Protein AF-A0A9P6AS50-F1 (afdb_monomer)

Organism: NCBI:txid1448309

Secondary structure (DSSP, 8-state):
---HHHHHHHHHHHHHTSS-SEEEEEETT--EEEEEESSTT-HHHHHHHHHHHHHHHHHHHHHTTS----TTSTT-EEEEETTEEEEEEEEPPPPTTS------------PPP-PPPP--PPP-----------------------PPPPPP--EEEEEEE-TTS-HHHHHHHHHHHHHHHHHHHHHHHHHHHHHHTT-----

Nearest PDB structures (foldseek):
  8j07-assembly1_q5  TM=5.466E-01  e=7.797E-02  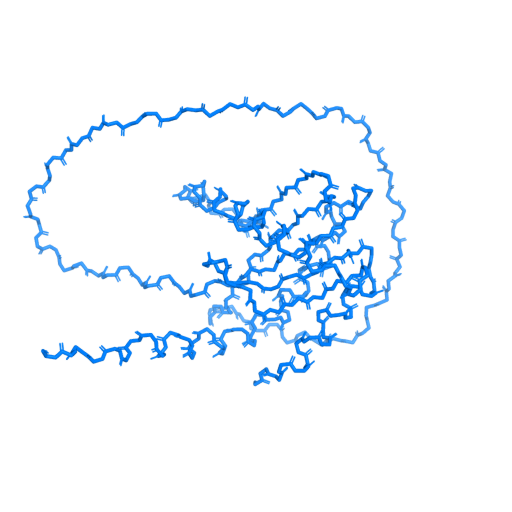Homo sapiens
  8bwy-assembly1_F  TM=6.044E-01  e=1.364E-01  Chlamydomonas reinhardtii
  7kek-assembly1_F  TM=6.079E-01  e=1.981E-01  Tetrahymena thermophila
  1y4o-assembly1_B  TM=4.748E-01  e=9.396E-02  Mus musculus

Mean predicted aligned error: 11.65 Å

Foldseek 3Di:
DDDVVVVQVVQQCLQVVDLWQKKWKAWLVLHTDDMQGVVRPVPVLVVVLSVVLNVQQVVLVVVCPDDDPPPDPHRKGWDADPQAIKIKDKQAADDPPDPDPPDDPPDDDDDDDDDDDDDDDDDDDDDDDDDDDDDDDDDDDPDPPPPPPDPQTIMMMMITHHNVDDPVNVCVSVVVVSVVCNNVVSVVSVVVVVVVVPPDPDD

Structure (mmCIF, N/CA/C/O backbone):
data_AF-A0A9P6AS50-F1
#
_entry.id   AF-A0A9P6AS50-F1
#
loop_
_atom_site.group_PDB
_atom_site.id
_atom_site.type_symbol
_atom_site.label_atom_id
_atom_site.label_alt_id
_atom_site.label_comp_id
_atom_site.label_asym_id
_atom_site.label_entity_id
_atom_site.label_seq_id
_atom_site.pdbx_PDB_ins_code
_atom_site.Cartn_x
_atom_site.Cartn_y
_atom_site.Cartn_z
_atom_site.occupancy
_atom_site.B_iso_or_equiv
_atom_site.auth_seq_id
_atom_site.auth_comp_id
_atom_site.auth_asym_id
_atom_site.auth_atom_id
_atom_site.pdbx_PDB_model_num
ATOM 1 N N . MET A 1 1 ? -18.965 -5.329 5.484 1.00 56.88 1 MET A N 1
ATOM 2 C CA . MET A 1 1 ? -18.193 -6.091 6.499 1.00 56.88 1 MET A CA 1
ATOM 3 C C . MET A 1 1 ? -16.921 -6.683 5.896 1.00 56.88 1 MET A C 1
ATOM 5 O O . MET A 1 1 ? -16.970 -7.685 5.188 1.00 56.88 1 MET A O 1
ATOM 9 N N . LEU A 1 2 ? -15.775 -6.055 6.160 1.00 66.50 2 LEU A N 1
ATOM 10 C CA . LEU A 1 2 ? -14.476 -6.545 5.702 1.00 66.50 2 LEU A CA 1
ATOM 11 C C . LEU A 1 2 ? -14.029 -7.756 6.538 1.00 66.50 2 LEU A C 1
ATOM 13 O O . LEU A 1 2 ? -13.810 -7.637 7.744 1.00 66.50 2 LEU A O 1
ATOM 17 N N . VAL A 1 3 ? -13.864 -8.917 5.906 1.00 79.38 3 VAL A N 1
ATOM 18 C CA . VAL A 1 3 ? -13.243 -10.084 6.547 1.00 79.38 3 VAL A CA 1
ATOM 19 C C . VAL A 1 3 ? -11.721 -9.960 6.380 1.00 79.38 3 VAL A C 1
ATOM 21 O O . VAL A 1 3 ? -11.259 -9.850 5.242 1.00 79.38 3 VAL A O 1
ATOM 24 N N . PRO A 1 4 ? -10.909 -9.995 7.457 1.00 77.56 4 PRO A N 1
ATOM 25 C CA . PRO A 1 4 ? -9.451 -9.842 7.361 1.00 77.56 4 PRO A CA 1
ATOM 26 C C . PRO A 1 4 ? -8.781 -10.813 6.378 1.00 77.56 4 PRO A C 1
ATOM 28 O O . PRO A 1 4 ? -7.836 -10.445 5.681 1.00 77.56 4 PRO A O 1
ATOM 31 N N . ALA A 1 5 ? -9.304 -12.040 6.276 1.00 79.62 5 ALA A N 1
ATOM 32 C CA . ALA A 1 5 ? -8.840 -13.033 5.310 1.00 79.62 5 ALA A CA 1
ATOM 33 C C . ALA A 1 5 ? -9.040 -12.568 3.855 1.00 79.62 5 ALA A C 1
ATOM 35 O O . ALA A 1 5 ? -8.135 -12.709 3.035 1.00 79.62 5 ALA A O 1
ATOM 36 N N . SER A 1 6 ? -10.186 -11.952 3.552 1.00 86.56 6 SER A N 1
ATOM 37 C CA . SER A 1 6 ? -10.479 -11.393 2.230 1.00 86.56 6 SER A CA 1
ATOM 38 C C . SER A 1 6 ? -9.570 -10.211 1.908 1.00 86.56 6 SER A C 1
ATOM 40 O O . SER A 1 6 ? -9.049 -10.152 0.802 1.00 86.56 6 SER A O 1
ATOM 42 N N . LEU A 1 7 ? -9.296 -9.327 2.878 1.00 89.19 7 LEU A N 1
ATOM 43 C CA . LEU A 1 7 ? -8.378 -8.199 2.681 1.00 89.19 7 LEU A CA 1
ATOM 44 C C . LEU A 1 7 ? -6.977 -8.677 2.289 1.00 89.19 7 LEU A C 1
ATOM 46 O O . LEU A 1 7 ? -6.414 -8.205 1.303 1.00 89.19 7 LEU A O 1
ATOM 50 N N . LYS A 1 8 ? -6.425 -9.635 3.044 1.00 88.75 8 LYS A N 1
ATOM 51 C CA . LYS A 1 8 ? -5.110 -10.206 2.739 1.00 88.75 8 LYS A CA 1
ATOM 52 C C . LYS A 1 8 ? -5.111 -10.874 1.365 1.00 88.75 8 LYS A C 1
ATOM 54 O O . LYS A 1 8 ? -4.196 -10.632 0.593 1.00 88.75 8 LYS A O 1
ATOM 59 N N . SER A 1 9 ? -6.157 -11.637 1.039 1.00 91.00 9 SER A N 1
ATOM 60 C CA . SER A 1 9 ? -6.304 -12.279 -0.273 1.00 91.00 9 SER A CA 1
ATOM 61 C C . SER A 1 9 ? -6.311 -11.263 -1.418 1.00 91.00 9 SER A C 1
ATOM 63 O O . SER A 1 9 ? -5.619 -11.465 -2.410 1.00 91.00 9 SER A O 1
ATOM 65 N N . THR A 1 10 ? -7.055 -10.161 -1.285 1.00 89.69 10 THR A N 1
ATOM 66 C CA . THR A 1 10 ? -7.112 -9.103 -2.304 1.00 89.69 10 THR A CA 1
ATOM 67 C C . THR A 1 10 ? -5.758 -8.418 -2.476 1.00 89.69 10 THR A C 1
ATOM 69 O O . THR A 1 10 ? -5.304 -8.235 -3.603 1.00 89.69 10 THR A O 1
ATOM 72 N N . ILE A 1 11 ? -5.089 -8.059 -1.376 1.00 91.38 11 ILE A N 1
ATOM 73 C CA . ILE A 1 11 ? -3.770 -7.413 -1.425 1.00 91.38 11 ILE A CA 1
ATOM 74 C C . ILE A 1 11 ? -2.724 -8.370 -2.023 1.00 91.38 11 ILE A C 1
ATOM 76 O O . ILE A 1 11 ? -1.940 -7.952 -2.873 1.00 91.38 11 ILE A O 1
ATOM 80 N N . SER A 1 12 ? -2.742 -9.652 -1.644 1.00 92.56 12 SER A N 1
ATOM 81 C CA . SER A 1 12 ? -1.870 -10.685 -2.220 1.00 92.56 12 SER A CA 1
ATOM 82 C C . SER A 1 12 ? -2.094 -10.862 -3.719 1.00 92.56 12 SER A C 1
ATOM 84 O O . SER A 1 12 ? -1.126 -10.875 -4.467 1.00 92.56 12 SER A O 1
ATOM 86 N N . GLN A 1 13 ? -3.346 -10.888 -4.182 1.00 89.62 13 GLN A N 1
ATOM 87 C CA . GLN A 1 13 ? -3.653 -11.016 -5.609 1.00 89.62 13 GLN A CA 1
ATOM 88 C C . GLN A 1 13 ? -3.051 -9.875 -6.445 1.00 89.62 13 GLN A C 1
ATOM 90 O O . GLN A 1 13 ? -2.646 -10.089 -7.584 1.00 89.62 13 GLN A O 1
ATOM 95 N N . VAL A 1 14 ? -2.966 -8.663 -5.889 1.00 87.06 14 VAL A N 1
ATOM 96 C CA . VAL A 1 14 ? -2.340 -7.516 -6.567 1.00 87.06 14 VAL A CA 1
ATOM 97 C C . VAL A 1 14 ? -0.822 -7.659 -6.648 1.00 87.06 14 VAL A C 1
ATOM 99 O O . VAL A 1 14 ? -0.240 -7.243 -7.647 1.00 87.06 14 VAL A O 1
ATOM 102 N N . VAL A 1 15 ? -0.198 -8.248 -5.628 1.00 91.56 15 VAL A N 1
ATOM 103 C CA . VAL A 1 15 ? 1.243 -8.540 -5.614 1.00 91.56 15 VAL A CA 1
ATOM 104 C C . VAL A 1 15 ? 1.580 -9.680 -6.580 1.00 91.56 15 VAL A C 1
ATOM 106 O O . VAL A 1 15 ? 2.551 -9.574 -7.314 1.00 91.56 15 VAL A O 1
ATOM 109 N N . ASP A 1 16 ? 0.751 -10.724 -6.658 1.00 86.56 16 ASP A N 1
ATOM 110 C CA . ASP A 1 16 ? 0.999 -11.876 -7.538 1.00 86.56 16 ASP A CA 1
ATOM 111 C C . ASP A 1 16 ? 0.743 -11.566 -9.025 1.00 86.56 16 ASP A C 1
ATOM 113 O O . ASP A 1 16 ? 1.390 -12.126 -9.908 1.00 86.56 16 ASP A O 1
ATOM 117 N N . ALA A 1 17 ? -0.215 -10.682 -9.324 1.00 75.81 17 ALA A N 1
ATOM 118 C CA . ALA A 1 17 ? -0.645 -10.380 -10.693 1.00 75.81 17 ALA A CA 1
ATOM 119 C C . ALA A 1 17 ? 0.097 -9.199 -11.345 1.00 75.81 17 ALA A C 1
ATOM 121 O O . ALA A 1 17 ? -0.292 -8.743 -12.429 1.00 75.81 17 ALA A O 1
ATOM 122 N N . ALA A 1 18 ? 1.104 -8.635 -10.683 1.00 69.62 18 ALA A N 1
ATOM 123 C CA . ALA A 1 18 ? 1.799 -7.455 -11.165 1.00 69.62 18 ALA A CA 1
ATOM 124 C C . ALA A 1 18 ? 3.282 -7.512 -10.811 1.00 69.62 18 ALA A C 1
ATOM 126 O O . ALA A 1 18 ? 3.673 -8.136 -9.834 1.00 69.62 18 ALA A O 1
ATOM 127 N N . ASP A 1 19 ? 4.102 -6.759 -11.539 1.00 90.00 19 ASP A N 1
ATOM 128 C CA . ASP A 1 19 ? 5.498 -6.489 -11.175 1.00 90.00 19 ASP A CA 1
ATOM 129 C C . ASP A 1 19 ? 5.612 -5.600 -9.909 1.00 90.00 19 ASP A C 1
ATOM 131 O O . ASP A 1 19 ? 6.498 -4.759 -9.783 1.00 90.00 19 ASP A O 1
ATOM 135 N N . ILE A 1 20 ? 4.670 -5.729 -8.972 1.00 94.94 20 ILE A N 1
ATOM 136 C CA . ILE A 1 20 ? 4.625 -5.057 -7.679 1.00 94.94 20 ILE A CA 1
ATOM 137 C C . ILE A 1 20 ? 5.251 -6.011 -6.664 1.00 94.94 20 ILE A C 1
ATOM 139 O O . ILE A 1 20 ? 4.749 -7.100 -6.420 1.00 94.94 20 ILE A O 1
ATOM 143 N N . ARG A 1 21 ? 6.351 -5.592 -6.039 1.00 95.19 21 ARG A N 1
ATOM 144 C CA . ARG A 1 21 ? 7.077 -6.385 -5.036 1.00 95.19 21 ARG A CA 1
ATOM 145 C C . ARG A 1 21 ? 6.370 -6.412 -3.692 1.00 95.19 21 ARG A C 1
ATOM 147 O O . ARG A 1 21 ? 6.443 -7.407 -2.979 1.00 95.19 21 ARG A O 1
ATOM 154 N N . ALA A 1 22 ? 5.731 -5.311 -3.312 1.00 96.81 22 ALA A N 1
ATOM 155 C CA . ALA A 1 22 ? 5.011 -5.229 -2.053 1.00 96.81 22 ALA A CA 1
ATOM 156 C C . ALA A 1 22 ? 3.838 -4.257 -2.140 1.00 96.81 22 ALA A C 1
ATOM 158 O O . ALA A 1 22 ? 3.881 -3.256 -2.856 1.00 96.81 22 ALA A O 1
ATOM 159 N N . CYS A 1 23 ? 2.803 -4.555 -1.369 1.00 96.81 23 CYS A N 1
ATOM 160 C CA . CYS A 1 23 ? 1.627 -3.724 -1.192 1.00 96.81 23 CYS A CA 1
ATOM 161 C C . CYS A 1 23 ? 1.340 -3.620 0.307 1.00 96.81 23 CYS A C 1
ATOM 163 O O . CYS A 1 23 ? 1.233 -4.638 0.994 1.00 96.81 23 CYS A O 1
ATOM 165 N N . ILE A 1 24 ? 1.265 -2.395 0.822 1.00 97.06 24 ILE A N 1
ATOM 166 C CA . ILE A 1 24 ? 1.137 -2.097 2.248 1.00 97.06 24 ILE A CA 1
ATOM 167 C C . ILE A 1 24 ? -0.076 -1.200 2.449 1.00 97.06 24 ILE A C 1
ATOM 169 O O . ILE A 1 24 ? -0.212 -0.162 1.808 1.00 97.06 24 ILE A O 1
ATOM 173 N N . LEU A 1 25 ? -0.939 -1.588 3.377 1.00 96.69 25 LEU A N 1
ATOM 174 C CA . LEU A 1 25 ? -2.045 -0.781 3.859 1.00 96.69 25 LEU A CA 1
ATOM 175 C C . LEU A 1 25 ? -1.700 -0.262 5.256 1.00 96.69 25 LEU A C 1
ATOM 177 O O . LEU A 1 25 ? -1.466 -1.052 6.175 1.00 96.69 25 LEU A O 1
ATOM 181 N N . LEU A 1 26 ? -1.685 1.058 5.419 1.00 96.19 26 LEU A N 1
ATOM 182 C CA . LEU A 1 26 ? -1.374 1.727 6.681 1.00 96.19 26 LEU A CA 1
ATOM 183 C C . LEU A 1 26 ? -2.351 2.878 6.970 1.00 96.19 26 LEU A C 1
ATOM 185 O O . LEU A 1 26 ? -3.116 3.305 6.109 1.00 96.19 26 LEU A O 1
ATOM 189 N N . THR A 1 27 ? -2.346 3.376 8.201 1.00 94.44 27 THR A N 1
ATOM 190 C CA . THR A 1 27 ? -3.049 4.611 8.584 1.00 94.44 27 THR A CA 1
ATOM 191 C C . THR A 1 27 ? -2.206 5.848 8.262 1.00 94.44 27 THR A C 1
ATOM 193 O O . THR A 1 27 ? -0.986 5.756 8.143 1.00 94.44 27 THR A O 1
ATOM 196 N N . SER A 1 28 ? -2.819 7.035 8.238 1.00 91.69 28 SER A N 1
ATOM 197 C CA . SER A 1 28 ? -2.093 8.320 8.199 1.00 91.69 28 SER A CA 1
ATOM 198 C C . SER A 1 28 ? -1.130 8.530 9.378 1.00 91.69 28 SER A C 1
ATOM 200 O O . SER A 1 28 ? -0.198 9.319 9.287 1.00 91.69 28 SER A O 1
ATOM 202 N N . THR A 1 29 ? -1.324 7.794 10.476 1.00 91.38 29 THR A N 1
ATOM 203 C CA . THR A 1 29 ? -0.433 7.750 11.649 1.00 91.38 29 THR A CA 1
ATOM 204 C C . THR A 1 29 ? 0.673 6.697 11.535 1.00 91.38 29 THR A C 1
ATOM 206 O O . THR A 1 29 ? 1.278 6.326 12.541 1.00 91.38 29 THR A O 1
ATOM 209 N N . SER A 1 30 ? 0.920 6.184 10.328 1.00 93.06 30 SER A N 1
ATOM 210 C CA . SER A 1 30 ? 1.985 5.218 10.035 1.00 93.06 30 SER A CA 1
ATOM 211 C C . SER A 1 30 ? 1.820 3.865 10.728 1.00 93.06 30 SER A C 1
ATOM 213 O O . SER A 1 30 ? 2.793 3.131 10.901 1.00 93.06 30 SER A O 1
ATOM 215 N N . ARG A 1 31 ? 0.596 3.500 11.136 1.00 93.94 31 ARG A N 1
ATOM 216 C CA . ARG A 1 31 ? 0.320 2.172 11.700 1.00 93.94 31 ARG A CA 1
ATOM 217 C C . ARG A 1 31 ? 0.010 1.194 10.583 1.00 93.94 31 ARG A C 1
ATOM 219 O O . ARG A 1 31 ? -0.895 1.424 9.785 1.00 93.94 31 ARG A O 1
ATOM 226 N N . LEU A 1 32 ? 0.739 0.086 10.565 1.00 95.12 32 LEU A N 1
ATOM 227 C CA . LEU A 1 32 ? 0.521 -1.010 9.631 1.00 95.12 32 LEU A CA 1
ATOM 228 C C . LEU A 1 32 ? -0.810 -1.720 9.924 1.00 95.12 32 LEU A C 1
ATOM 230 O O . LEU A 1 32 ? -1.063 -2.108 11.063 1.00 95.12 32 LEU A O 1
ATOM 234 N N . ILE A 1 33 ? -1.634 -1.916 8.893 1.00 93.88 33 ILE A N 1
ATOM 235 C CA . ILE A 1 33 ? -2.904 -2.655 8.972 1.00 93.88 33 ILE A CA 1
ATOM 236 C C . ILE A 1 33 ? -2.754 -4.028 8.325 1.00 93.88 33 ILE A C 1
ATOM 238 O O . ILE A 1 33 ? -3.071 -5.048 8.931 1.00 93.88 33 ILE A O 1
ATOM 242 N N . ALA A 1 34 ? -2.278 -4.054 7.082 1.00 95.12 34 ALA A N 1
ATOM 243 C CA . ALA A 1 34 ? -2.091 -5.273 6.309 1.00 95.12 34 ALA A CA 1
ATOM 244 C C . ALA A 1 34 ? -0.967 -5.079 5.292 1.00 95.12 34 ALA A C 1
ATOM 246 O O . ALA A 1 34 ? -0.698 -3.959 4.861 1.00 95.12 34 ALA A O 1
ATOM 247 N N . TYR A 1 35 ? -0.325 -6.169 4.885 1.00 96.31 35 TYR A N 1
ATOM 248 C CA . TYR A 1 35 ? 0.637 -6.148 3.791 1.00 96.31 35 TYR A CA 1
ATOM 249 C C . TYR A 1 35 ? 0.648 -7.479 3.043 1.00 96.31 35 TYR A C 1
ATOM 251 O O . TYR A 1 35 ? 0.268 -8.520 3.588 1.00 96.31 35 TYR A O 1
ATOM 259 N N . ALA A 1 36 ? 1.127 -7.432 1.806 1.00 95.56 36 ALA A N 1
ATOM 260 C CA . ALA A 1 36 ? 1.612 -8.589 1.071 1.00 95.56 36 ALA A CA 1
ATOM 261 C C . ALA A 1 36 ? 2.926 -8.226 0.373 1.00 95.56 36 ALA A C 1
ATOM 263 O O . ALA A 1 36 ? 3.133 -7.075 -0.019 1.00 95.56 36 ALA A O 1
ATOM 264 N N . SER A 1 37 ? 3.817 -9.202 0.231 1.00 95.81 37 SER A N 1
ATOM 265 C CA . SER A 1 37 ? 5.114 -9.030 -0.416 1.00 95.81 37 SER A CA 1
ATOM 266 C C . SER A 1 37 ? 5.550 -10.297 -1.149 1.00 95.81 37 SER A C 1
ATOM 268 O O . SER A 1 37 ? 5.205 -11.413 -0.759 1.00 95.81 37 SER A O 1
ATOM 270 N N . ALA A 1 38 ? 6.330 -10.101 -2.208 1.00 92.81 38 ALA A N 1
ATOM 271 C CA . ALA A 1 38 ? 6.998 -11.132 -2.983 1.00 92.81 38 ALA A CA 1
ATOM 272 C C . ALA A 1 38 ? 8.509 -10.815 -3.013 1.00 92.81 38 ALA A C 1
ATOM 274 O O . ALA A 1 38 ? 8.905 -9.804 -3.603 1.00 92.81 38 ALA A O 1
ATOM 275 N N . PRO A 1 39 ? 9.372 -11.636 -2.373 1.00 89.69 39 PRO A N 1
ATOM 276 C CA . PRO A 1 39 ? 9.082 -12.907 -1.693 1.00 89.69 39 PRO A CA 1
ATOM 277 C C . PRO A 1 39 ? 8.373 -12.743 -0.325 1.00 89.69 39 PRO A C 1
ATOM 279 O O . PRO A 1 39 ? 8.501 -11.697 0.311 1.00 89.69 39 PRO A O 1
ATOM 282 N N . PRO A 1 40 ? 7.688 -13.791 0.182 1.00 81.12 40 PRO A N 1
ATOM 283 C CA . PRO A 1 40 ? 6.811 -13.710 1.363 1.00 81.12 40 PRO A CA 1
ATOM 284 C C . PRO A 1 40 ? 7.517 -13.427 2.703 1.00 81.12 40 PRO A C 1
ATOM 286 O O . PRO A 1 40 ? 6.848 -13.096 3.676 1.00 81.12 40 PRO A O 1
ATOM 289 N N . ASN A 1 41 ? 8.851 -13.512 2.764 1.00 78.44 41 ASN A N 1
ATOM 290 C CA . ASN A 1 41 ? 9.650 -13.263 3.976 1.00 78.44 41 ASN A CA 1
ATOM 291 C C . ASN A 1 41 ? 10.368 -11.904 3.956 1.00 78.44 41 ASN A C 1
ATOM 293 O O . ASN A 1 41 ? 11.395 -11.721 4.603 1.00 78.44 41 ASN A O 1
ATOM 297 N N . ALA A 1 42 ? 9.852 -10.940 3.197 1.00 90.81 42 ALA A N 1
ATOM 298 C CA . ALA A 1 42 ? 10.442 -9.611 3.079 1.00 90.81 42 ALA A CA 1
ATOM 299 C C . ALA A 1 42 ? 10.050 -8.678 4.249 1.00 90.81 42 ALA A C 1
ATOM 301 O O . ALA A 1 42 ? 9.676 -7.530 4.024 1.00 90.81 42 ALA A O 1
ATOM 302 N N . GLU A 1 43 ? 10.097 -9.157 5.497 1.00 94.75 43 GLU A N 1
ATOM 303 C CA . GLU A 1 43 ? 9.664 -8.382 6.675 1.00 94.75 43 GLU A CA 1
ATOM 304 C C . GLU A 1 43 ? 10.470 -7.085 6.834 1.00 94.75 43 GLU A C 1
ATOM 306 O O . GLU A 1 43 ? 9.899 -6.007 7.014 1.00 94.75 43 GLU A O 1
ATOM 311 N N . ASP A 1 44 ? 11.794 -7.169 6.698 1.00 95.38 44 ASP A N 1
ATOM 312 C CA . ASP A 1 44 ? 12.673 -6.002 6.799 1.00 95.38 44 ASP A CA 1
ATOM 313 C C . ASP A 1 44 ? 12.386 -4.981 5.693 1.00 95.38 44 ASP A C 1
ATOM 315 O O . ASP A 1 44 ? 12.335 -3.778 5.949 1.00 95.38 44 ASP A O 1
ATOM 319 N N . LEU A 1 45 ? 12.101 -5.454 4.474 1.00 94.06 45 LEU A N 1
ATOM 320 C CA . LEU A 1 45 ? 11.681 -4.592 3.371 1.00 94.06 45 LEU A CA 1
ATOM 321 C C . LEU A 1 45 ? 10.358 -3.890 3.696 1.00 94.06 45 LEU A C 1
ATOM 323 O O . LEU A 1 45 ? 10.239 -2.692 3.467 1.00 94.06 45 LEU A O 1
ATOM 327 N N . VAL A 1 46 ? 9.375 -4.603 4.254 1.00 95.81 46 VAL A N 1
ATOM 328 C CA . VAL A 1 46 ? 8.075 -4.025 4.629 1.00 95.81 46 VAL A CA 1
ATOM 329 C C . VAL A 1 46 ? 8.243 -2.935 5.687 1.00 95.81 46 VAL A C 1
ATOM 331 O O . VAL A 1 46 ? 7.619 -1.884 5.566 1.00 95.81 46 VAL A O 1
ATOM 334 N N . LYS A 1 47 ? 9.118 -3.127 6.682 1.00 96.12 47 LYS A N 1
ATOM 335 C CA . LYS A 1 47 ? 9.428 -2.096 7.691 1.00 96.12 47 LYS A CA 1
ATOM 336 C C . LYS A 1 47 ? 10.051 -0.851 7.062 1.00 96.12 47 LYS A C 1
ATOM 338 O O . LYS A 1 47 ? 9.634 0.264 7.373 1.00 96.12 47 LYS A O 1
ATOM 343 N N . VAL A 1 48 ? 11.009 -1.037 6.151 1.00 96.50 48 VAL A N 1
ATOM 344 C CA . VAL A 1 48 ? 11.638 0.067 5.408 1.00 96.50 48 VAL A CA 1
ATOM 345 C C . VAL A 1 48 ? 10.601 0.811 4.567 1.00 96.50 48 VAL A C 1
ATOM 347 O O . VAL A 1 48 ? 10.510 2.034 4.637 1.00 96.50 48 VAL A O 1
ATOM 350 N N . LEU A 1 49 ? 9.776 0.084 3.813 1.00 96.56 49 LEU A N 1
ATOM 351 C CA . LEU A 1 49 ? 8.725 0.664 2.981 1.00 96.56 49 LEU A CA 1
ATOM 352 C C . LEU A 1 49 ? 7.664 1.393 3.809 1.00 96.56 49 LEU A C 1
ATOM 354 O O . LEU A 1 49 ? 7.192 2.440 3.376 1.00 96.56 49 LEU A O 1
ATOM 358 N N . LEU A 1 50 ? 7.308 0.886 4.991 1.00 96.88 50 LEU A N 1
ATOM 359 C CA . LEU A 1 50 ? 6.384 1.552 5.908 1.00 96.88 50 LEU A CA 1
ATOM 360 C C . LEU A 1 50 ? 6.932 2.916 6.349 1.00 96.88 50 LEU A C 1
ATOM 362 O O . LEU A 1 50 ? 6.208 3.907 6.280 1.00 96.88 50 LEU A O 1
ATOM 366 N N . GLY A 1 51 ? 8.208 2.972 6.748 1.00 96.31 51 GLY A N 1
ATOM 367 C CA . GLY A 1 51 ? 8.881 4.219 7.122 1.00 96.31 51 GLY A CA 1
ATOM 368 C C . GLY A 1 51 ? 8.936 5.221 5.968 1.00 96.31 51 GLY A C 1
ATOM 369 O O . GLY A 1 51 ? 8.477 6.351 6.118 1.00 96.31 51 GLY A O 1
ATOM 370 N N . LEU A 1 52 ? 9.400 4.778 4.795 1.00 96.19 52 LEU A N 1
ATOM 371 C CA . LEU A 1 52 ? 9.492 5.620 3.595 1.00 96.19 52 LEU A CA 1
ATOM 372 C C . LEU A 1 52 ? 8.127 6.139 3.132 1.00 96.19 52 LEU A C 1
ATOM 374 O O . LEU A 1 52 ? 8.001 7.297 2.750 1.00 96.19 52 LEU A O 1
ATOM 378 N N . SER A 1 53 ? 7.095 5.294 3.174 1.00 96.31 53 SER A N 1
ATOM 379 C CA . SER A 1 53 ? 5.743 5.682 2.757 1.00 96.31 53 SER A CA 1
ATOM 380 C C . SER A 1 53 ? 5.144 6.718 3.703 1.00 96.31 53 SER A C 1
ATOM 382 O O . SER A 1 53 ? 4.497 7.660 3.257 1.00 96.31 53 SER A O 1
ATOM 384 N N . ALA A 1 54 ? 5.374 6.559 5.007 1.00 94.94 54 ALA A N 1
ATOM 385 C CA . ALA A 1 54 ? 4.938 7.508 6.022 1.00 94.94 54 ALA A CA 1
ATOM 386 C C . ALA A 1 54 ? 5.635 8.870 5.904 1.00 94.94 54 ALA A C 1
ATOM 388 O O . ALA A 1 54 ? 5.012 9.907 6.125 1.00 94.94 54 ALA A O 1
ATOM 389 N N . GLU A 1 55 ? 6.929 8.869 5.591 1.00 94.88 55 GLU A N 1
ATOM 390 C CA . GLU A 1 55 ? 7.705 10.088 5.373 1.00 94.88 55 GLU A CA 1
ATOM 391 C C . GLU A 1 55 ? 7.249 10.815 4.106 1.00 94.88 55 GLU A C 1
ATOM 393 O O . GLU A 1 55 ? 6.819 11.964 4.193 1.00 94.88 55 GLU A O 1
ATOM 398 N N . ALA A 1 56 ? 7.208 10.109 2.970 1.00 94.06 56 ALA A N 1
ATOM 399 C CA . ALA A 1 56 ? 6.755 10.663 1.695 1.00 94.06 56 ALA A CA 1
ATOM 400 C C . ALA A 1 56 ? 5.325 11.220 1.782 1.00 94.06 56 ALA A C 1
ATOM 402 O O . ALA A 1 56 ? 5.006 12.251 1.197 1.00 94.06 56 ALA A O 1
ATOM 403 N N . TRP A 1 57 ? 4.447 10.555 2.538 1.00 93.44 57 TRP A N 1
ATOM 404 C CA . TRP A 1 57 ? 3.093 11.046 2.761 1.00 93.44 57 TRP A CA 1
ATOM 405 C C . TRP A 1 57 ? 3.052 12.362 3.544 1.00 93.44 57 TRP A C 1
ATOM 407 O O . TRP A 1 57 ? 2.303 13.273 3.196 1.00 93.44 57 TRP A O 1
ATOM 417 N N . ARG A 1 58 ? 3.855 12.468 4.605 1.00 92.38 58 ARG A N 1
ATOM 418 C CA . ARG A 1 58 ? 3.905 13.657 5.464 1.00 92.38 58 ARG A CA 1
ATOM 419 C C . ARG A 1 58 ? 4.403 14.884 4.708 1.00 92.38 58 ARG A C 1
ATOM 421 O O . ARG A 1 58 ? 3.892 15.976 4.938 1.00 92.38 58 ARG A O 1
ATOM 428 N N . GLU A 1 59 ? 5.362 14.688 3.809 1.00 89.31 59 GLU A N 1
ATOM 429 C CA . GLU A 1 59 ? 5.871 15.735 2.922 1.00 89.31 59 GLU A CA 1
ATOM 430 C C . GLU A 1 59 ? 4.746 16.292 2.040 1.00 89.31 59 GLU A C 1
ATOM 432 O O . GLU A 1 59 ? 4.440 17.482 2.111 1.00 89.31 59 GLU A O 1
ATOM 437 N N . VAL A 1 60 ? 4.016 15.417 1.340 1.00 89.56 60 VAL A N 1
ATOM 438 C CA . VAL A 1 60 ? 2.879 15.817 0.492 1.00 89.56 60 VAL A CA 1
ATOM 439 C C . VAL A 1 60 ? 1.774 16.506 1.293 1.00 89.56 60 VAL A C 1
ATOM 441 O O . VAL A 1 60 ? 1.194 17.479 0.820 1.00 89.56 60 VAL A O 1
ATOM 444 N N . GLN A 1 61 ? 1.487 16.049 2.516 1.00 86.00 61 GLN A N 1
ATOM 445 C CA . GLN A 1 61 ? 0.495 16.706 3.373 1.00 86.00 61 GLN A CA 1
ATOM 446 C C . GLN A 1 61 ? 0.882 18.138 3.753 1.00 86.00 61 GLN A C 1
ATOM 448 O O . GLN A 1 61 ? -0.004 18.975 3.915 1.00 86.00 61 GLN A O 1
ATOM 453 N N . SER A 1 62 ? 2.178 18.423 3.902 1.00 81.62 62 SER A N 1
ATOM 454 C CA . SER A 1 62 ? 2.653 19.764 4.251 1.00 81.62 62 SER A CA 1
ATOM 455 C C . SER A 1 62 ? 2.498 20.759 3.097 1.00 81.62 62 SER A C 1
ATOM 457 O O . SER A 1 62 ? 2.171 21.922 3.328 1.00 81.62 62 SER A O 1
ATOM 459 N N . GLU A 1 63 ? 2.651 20.290 1.857 1.00 76.62 63 GLU A N 1
ATOM 460 C CA . GLU A 1 63 ? 2.505 21.107 0.647 1.00 76.62 63 GLU A CA 1
ATOM 461 C C . GLU A 1 63 ? 1.035 21.338 0.274 1.00 76.62 63 GLU A C 1
ATOM 463 O O . GLU A 1 63 ? 0.680 22.371 -0.287 1.00 76.62 63 GLU A O 1
ATOM 468 N N . PHE A 1 64 ? 0.152 20.408 0.644 1.00 67.94 64 PHE A N 1
ATOM 469 C CA . PHE A 1 64 ? -1.263 20.421 0.269 1.00 67.94 64 PHE A CA 1
ATOM 470 C C . PHE A 1 64 ? -2.137 21.463 0.969 1.00 67.94 64 PHE A C 1
ATOM 472 O O . PHE A 1 64 ? -3.327 21.574 0.675 1.00 67.94 64 PHE A O 1
ATOM 479 N N . SER A 1 65 ? -1.572 22.232 1.898 1.00 62.31 65 SER A N 1
ATOM 480 C CA . SER A 1 65 ? -2.320 23.248 2.636 1.00 62.31 65 SER A CA 1
ATOM 481 C C . SER A 1 65 ? -2.692 24.478 1.789 1.00 62.31 65 SER A C 1
ATOM 483 O O . SER A 1 65 ? -3.421 25.340 2.280 1.00 62.31 65 SER A O 1
ATOM 485 N N . THR A 1 66 ? -2.226 24.575 0.539 1.00 57.03 66 THR A N 1
ATOM 486 C CA . THR A 1 66 ? -2.593 25.631 -0.418 1.00 57.03 66 THR A CA 1
ATOM 487 C C . THR A 1 66 ? -3.486 25.046 -1.513 1.00 57.03 66 THR A C 1
ATOM 489 O O . THR A 1 66 ? -3.009 24.564 -2.536 1.00 57.03 66 THR A O 1
ATOM 492 N N . ALA A 1 67 ? -4.790 25.009 -1.246 1.00 50.53 67 ALA A N 1
ATOM 493 C CA . ALA A 1 67 ? -5.795 24.412 -2.115 1.00 50.53 67 ALA A CA 1
ATOM 494 C C . ALA A 1 67 ? -6.000 25.222 -3.408 1.00 50.53 67 ALA A C 1
ATOM 496 O O . ALA A 1 67 ? -6.664 26.255 -3.386 1.00 50.53 67 ALA A O 1
ATOM 497 N N . ASP A 1 68 ? -5.490 24.713 -4.528 1.00 52.31 68 ASP A N 1
ATOM 498 C CA . ASP A 1 68 ? -6.013 25.040 -5.854 1.00 52.31 68 ASP A CA 1
ATOM 499 C C . ASP A 1 68 ? -6.986 23.926 -6.279 1.00 52.31 68 ASP A C 1
ATOM 501 O O . ASP A 1 68 ? -6.659 22.741 -6.256 1.00 52.31 68 ASP A O 1
ATOM 505 N N . ASP A 1 69 ? -8.207 24.308 -6.651 1.00 59.41 69 ASP A N 1
ATOM 506 C CA . ASP A 1 69 ? -9.393 23.460 -6.887 1.00 59.41 69 ASP A CA 1
ATOM 507 C C . ASP A 1 69 ? -9.335 22.629 -8.198 1.00 59.41 69 ASP A C 1
ATOM 509 O O . ASP A 1 69 ? -10.333 22.397 -8.877 1.00 59.41 69 ASP A O 1
ATOM 513 N N . ASN A 1 70 ? -8.143 22.195 -8.622 1.00 55.22 70 ASN A N 1
ATOM 514 C CA . ASN A 1 70 ? -7.950 21.426 -9.857 1.00 55.22 70 ASN A CA 1
ATOM 515 C C . ASN A 1 70 ? -7.958 19.918 -9.558 1.00 55.22 70 ASN A C 1
ATOM 517 O O . ASN A 1 70 ? -6.925 19.251 -9.557 1.00 55.22 70 ASN A O 1
ATOM 521 N N . GLY A 1 71 ? -9.145 19.386 -9.275 1.00 56.81 71 GLY A N 1
ATOM 522 C CA . GLY A 1 71 ? -9.428 18.082 -8.660 1.00 56.81 71 GLY A CA 1
ATOM 523 C C . GLY A 1 71 ? -8.924 16.766 -9.288 1.00 56.81 71 GLY A C 1
ATOM 524 O O . GLY A 1 71 ? -9.534 15.739 -9.009 1.00 56.81 71 GLY A O 1
ATOM 525 N N . ASP A 1 72 ? -7.834 16.709 -10.061 1.00 55.88 72 ASP A N 1
ATOM 526 C CA . ASP A 1 72 ? -7.471 15.469 -10.779 1.00 55.88 72 ASP A CA 1
ATOM 527 C C . ASP A 1 72 ? -6.233 14.703 -10.282 1.00 55.88 72 ASP A C 1
ATOM 529 O O . ASP A 1 72 ? -6.125 13.499 -10.527 1.00 55.88 72 ASP A O 1
ATOM 533 N N . GLU A 1 73 ? -5.304 15.313 -9.542 1.00 62.16 73 GLU A N 1
ATOM 534 C CA . GLU A 1 73 ? -4.073 14.605 -9.121 1.00 62.16 73 GLU A CA 1
ATOM 535 C C . GLU A 1 73 ? -3.690 14.776 -7.650 1.00 62.16 73 GLU A C 1
ATOM 537 O O . GLU A 1 73 ? -2.568 14.460 -7.243 1.00 62.16 73 GLU A O 1
ATOM 542 N N . HIS A 1 74 ? -4.630 15.261 -6.851 1.00 62.59 74 HIS A N 1
ATOM 543 C CA . HIS A 1 74 ? -4.330 15.821 -5.553 1.00 62.59 74 HIS A CA 1
ATOM 544 C C . HIS A 1 74 ? -4.066 14.727 -4.501 1.00 62.59 74 HIS A C 1
ATOM 546 O O . HIS A 1 74 ? -4.827 13.770 -4.360 1.00 62.59 74 HIS A O 1
ATOM 552 N N . GLY A 1 75 ? -2.939 14.855 -3.792 1.00 77.56 75 GLY A N 1
ATOM 553 C CA . GLY A 1 75 ? -2.610 14.046 -2.623 1.00 77.56 75 GLY A CA 1
ATOM 554 C C . GLY A 1 75 ? -2.042 12.658 -2.901 1.00 77.56 75 GLY A C 1
ATOM 555 O O . GLY A 1 75 ? -2.385 11.747 -2.172 1.00 77.56 75 GLY A O 1
ATOM 556 N N . ARG A 1 76 ? -1.186 12.440 -3.907 1.00 88.62 76 ARG A N 1
ATOM 557 C CA . ARG A 1 76 ? -0.371 11.204 -3.991 1.00 88.62 76 ARG A CA 1
ATOM 558 C C . ARG A 1 76 ? 1.084 11.500 -3.648 1.00 88.62 76 ARG A C 1
ATOM 560 O O . ARG A 1 76 ? 1.593 12.539 -4.054 1.00 88.62 76 ARG A O 1
ATOM 567 N N . ALA A 1 77 ? 1.769 10.561 -3.002 1.00 92.31 77 ALA A N 1
ATOM 568 C CA . ALA A 1 77 ? 3.214 10.651 -2.800 1.00 92.31 77 ALA A CA 1
ATOM 569 C C . ALA A 1 77 ? 3.945 9.620 -3.660 1.00 92.31 77 ALA A C 1
ATOM 571 O O . ALA A 1 77 ? 3.476 8.495 -3.849 1.00 92.31 77 ALA A O 1
ATOM 572 N N . THR A 1 78 ? 5.102 9.997 -4.190 1.00 94.38 78 THR A N 1
ATOM 573 C CA . THR A 1 78 ? 5.973 9.095 -4.947 1.00 94.38 78 THR A CA 1
ATOM 574 C C . THR A 1 78 ? 7.406 9.295 -4.501 1.00 94.38 78 THR A C 1
ATOM 576 O O . 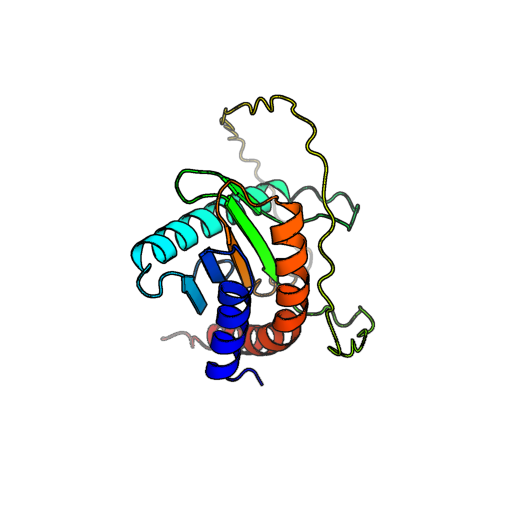THR A 1 78 ? 7.878 10.426 -4.498 1.00 94.38 78 THR A O 1
ATOM 579 N N . CYS A 1 79 ? 8.115 8.217 -4.186 1.00 94.56 79 CYS A N 1
ATOM 580 C CA . CYS A 1 79 ? 9.543 8.270 -3.892 1.00 94.56 79 CYS A CA 1
ATOM 581 C C . CYS A 1 79 ? 10.285 7.119 -4.578 1.00 94.56 79 CYS A C 1
ATOM 583 O O . CYS A 1 79 ? 9.730 6.049 -4.834 1.00 94.56 79 CYS A O 1
ATOM 585 N N . HIS A 1 80 ? 11.547 7.349 -4.930 1.00 94.81 80 HIS A N 1
ATOM 586 C CA . HIS A 1 80 ? 12.394 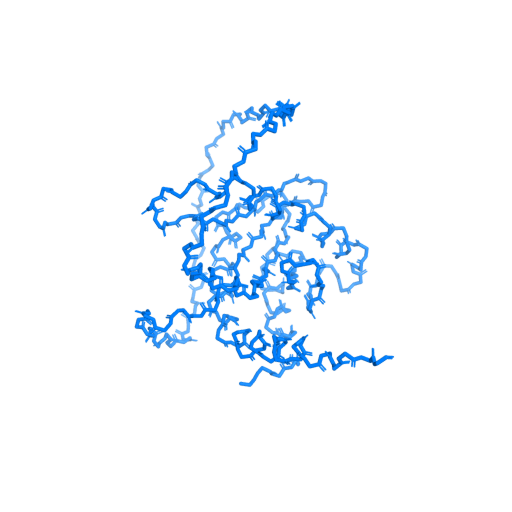6.362 -5.594 1.00 94.81 80 HIS A CA 1
ATOM 587 C C . HIS A 1 80 ? 13.698 6.172 -4.817 1.00 94.81 80 HIS A C 1
ATOM 589 O O . HIS A 1 80 ? 14.213 7.104 -4.206 1.00 94.81 80 HIS A O 1
ATOM 595 N N . GLY A 1 81 ? 14.264 4.968 -4.854 1.00 92.44 81 GLY A N 1
ATOM 596 C CA . GLY A 1 81 ? 15.535 4.684 -4.196 1.00 92.44 81 GLY A CA 1
ATOM 597 C C . GLY A 1 81 ? 15.990 3.243 -4.384 1.00 92.44 81 GLY A C 1
ATOM 598 O O . GLY A 1 81 ? 15.537 2.539 -5.280 1.00 92.44 81 GLY A O 1
ATOM 599 N N . ARG A 1 82 ? 16.872 2.771 -3.494 1.00 94.19 82 ARG A N 1
ATOM 600 C CA . ARG A 1 82 ? 17.445 1.409 -3.561 1.00 94.19 82 ARG A CA 1
ATOM 601 C C . ARG A 1 82 ? 16.408 0.292 -3.441 1.00 94.19 82 ARG A C 1
ATOM 603 O O . ARG A 1 82 ? 16.638 -0.813 -3.917 1.00 94.19 82 ARG A O 1
ATOM 610 N N . VAL A 1 83 ? 15.272 0.579 -2.811 1.00 94.88 83 VAL A N 1
ATOM 611 C CA . VAL A 1 83 ? 14.141 -0.354 -2.690 1.00 94.88 83 VAL A CA 1
ATOM 612 C C . VAL A 1 83 ? 13.238 -0.357 -3.932 1.00 94.88 83 VAL A C 1
ATOM 614 O O . VAL A 1 83 ? 12.252 -1.089 -3.973 1.00 94.88 83 VAL A O 1
ATOM 617 N N . GLY A 1 84 ? 13.576 0.428 -4.959 1.00 95.94 84 GLY A N 1
ATOM 618 C CA . GLY A 1 84 ? 12.786 0.625 -6.169 1.00 95.94 84 GLY A CA 1
ATOM 619 C C . GLY A 1 84 ? 11.913 1.874 -6.089 1.00 95.94 84 GLY A C 1
ATOM 620 O O . GLY A 1 84 ? 12.276 2.878 -5.473 1.00 95.94 84 GLY A O 1
ATOM 621 N N . ARG A 1 85 ? 10.753 1.811 -6.737 1.00 97.00 85 ARG A N 1
ATOM 622 C CA . ARG A 1 85 ? 9.743 2.870 -6.759 1.00 97.00 85 ARG A CA 1
ATOM 623 C C . ARG A 1 85 ? 8.679 2.596 -5.714 1.00 97.00 85 ARG A C 1
ATOM 625 O O . ARG A 1 85 ? 8.233 1.459 -5.568 1.00 97.00 85 ARG A O 1
ATOM 632 N N . VAL A 1 86 ? 8.263 3.633 -5.001 1.00 97.31 86 VAL A N 1
ATOM 633 C CA . VAL A 1 86 ? 7.188 3.576 -4.012 1.00 97.31 86 VAL A CA 1
ATOM 634 C C . VAL 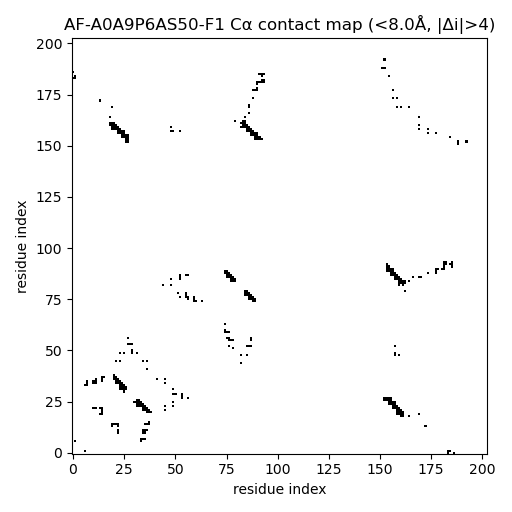A 1 86 ? 6.150 4.633 -4.357 1.00 97.31 86 VAL A C 1
ATOM 636 O O . VAL A 1 86 ? 6.479 5.802 -4.542 1.00 97.31 86 VAL A O 1
ATOM 639 N N . MET A 1 87 ? 4.895 4.212 -4.473 1.00 96.69 87 MET A N 1
ATOM 640 C CA . MET A 1 87 ? 3.747 5.090 -4.682 1.00 96.69 87 MET A CA 1
ATOM 641 C C . MET A 1 87 ? 2.806 4.956 -3.496 1.00 96.69 87 MET A C 1
ATOM 643 O O . MET A 1 87 ? 2.372 3.849 -3.193 1.00 96.69 87 MET A O 1
ATOM 647 N N . VAL A 1 88 ? 2.456 6.076 -2.873 1.00 96.88 88 VAL A N 1
ATOM 648 C CA . VAL A 1 88 ? 1.481 6.150 -1.787 1.00 96.88 88 VAL A CA 1
ATOM 649 C C . VAL A 1 88 ? 0.216 6.816 -2.311 1.00 96.88 88 VAL A C 1
ATOM 651 O O . VAL A 1 88 ? 0.256 7.921 -2.856 1.00 96.88 88 VAL A O 1
ATOM 654 N N . LEU A 1 89 ? -0.904 6.120 -2.158 1.00 95.19 89 LEU A N 1
ATOM 655 C CA . LEU A 1 89 ? -2.223 6.552 -2.588 1.00 95.19 89 LEU A CA 1
ATOM 656 C C . LEU A 1 89 ? -3.130 6.698 -1.362 1.00 95.19 89 LEU A C 1
ATOM 658 O O . LEU A 1 89 ? -3.258 5.737 -0.596 1.00 95.19 89 LEU A O 1
ATOM 662 N N . PRO A 1 90 ? -3.783 7.850 -1.168 1.00 94.50 90 PRO A N 1
ATOM 663 C CA . PRO A 1 90 ? -4.766 7.999 -0.117 1.00 94.50 90 PRO A CA 1
ATOM 664 C C . PRO A 1 90 ? -6.013 7.199 -0.468 1.00 94.50 90 PRO A C 1
ATOM 666 O O . PRO A 1 90 ? -6.447 7.130 -1.619 1.00 94.50 90 PRO A O 1
ATOM 669 N N . ILE A 1 91 ? -6.604 6.604 0.556 1.00 93.69 91 ILE A N 1
ATOM 670 C CA . ILE A 1 91 ? -7.913 5.985 0.485 1.00 93.69 91 ILE A CA 1
ATOM 671 C C . ILE A 1 91 ? -8.856 6.872 1.281 1.00 93.69 91 ILE A C 1
ATOM 673 O O . ILE A 1 91 ? -8.871 6.855 2.516 1.00 93.69 91 ILE A O 1
ATOM 677 N N . HIS A 1 92 ? -9.639 7.656 0.551 1.00 88.81 92 HIS A N 1
ATOM 678 C CA . HIS A 1 92 ? -10.694 8.462 1.138 1.00 88.81 92 HIS A CA 1
ATOM 679 C C . HIS A 1 92 ? -11.936 7.599 1.364 1.00 88.81 92 HIS A C 1
ATOM 681 O O . HIS A 1 92 ? -12.254 6.759 0.512 1.00 88.81 92 HIS A O 1
ATOM 687 N N . PRO A 1 93 ? -12.649 7.781 2.488 1.00 81.88 93 PRO A N 1
ATOM 688 C CA . PRO A 1 93 ? -13.994 7.244 2.606 1.00 81.88 93 PRO A CA 1
ATOM 689 C C . PRO A 1 93 ? -14.872 7.851 1.498 1.00 81.88 93 PRO A C 1
ATOM 691 O O . PRO A 1 93 ? -14.632 8.992 1.091 1.00 81.88 93 PRO A O 1
ATOM 694 N N . PRO A 1 94 ? -15.868 7.111 0.986 1.00 79.75 94 PRO A N 1
ATOM 695 C CA . PRO A 1 94 ? -16.789 7.665 0.009 1.00 79.75 94 PRO A CA 1
ATOM 696 C C . PRO A 1 94 ? -17.515 8.851 0.652 1.00 79.75 94 PRO A C 1
ATOM 698 O O . PRO A 1 94 ? -18.159 8.703 1.690 1.00 79.75 94 PRO A O 1
ATOM 701 N N . THR A 1 95 ? -17.380 10.038 0.066 1.00 74.50 95 THR A N 1
ATOM 702 C CA . THR A 1 95 ? -18.196 11.188 0.451 1.00 74.50 95 THR A CA 1
ATOM 703 C C . THR A 1 95 ? -19.614 10.921 -0.044 1.00 74.50 95 THR A C 1
ATOM 705 O O . THR A 1 95 ? -19.820 10.661 -1.229 1.00 74.50 95 THR A O 1
ATOM 708 N N . GLU A 1 96 ? -20.600 10.949 0.855 1.00 66.38 96 GLU A N 1
ATOM 709 C CA . GLU A 1 96 ? -22.011 10.644 0.544 1.00 66.38 96 GLU A CA 1
ATOM 710 C C . GLU A 1 96 ? -22.601 11.509 -0.588 1.00 66.38 96 GLU A C 1
ATOM 712 O O . GLU A 1 96 ? -23.639 11.176 -1.152 1.00 66.38 96 GLU A O 1
ATOM 717 N N . SER A 1 97 ? -21.931 12.600 -0.964 1.00 58.91 97 SER A N 1
ATOM 718 C CA . SER A 1 97 ? -22.300 13.478 -2.073 1.00 58.91 97 SER A CA 1
ATOM 719 C C . SER A 1 97 ? -21.954 12.941 -3.468 1.00 58.91 97 SER A C 1
ATOM 721 O O . SER A 1 97 ? -22.398 13.523 -4.458 1.00 58.91 97 SER A O 1
ATOM 723 N N . SER A 1 98 ? -21.190 11.850 -3.584 1.00 54.19 98 SER A N 1
ATOM 724 C CA . SER A 1 98 ? -20.806 11.287 -4.884 1.00 54.19 98 SER A CA 1
ATOM 725 C C . SER A 1 98 ? -21.738 10.128 -5.2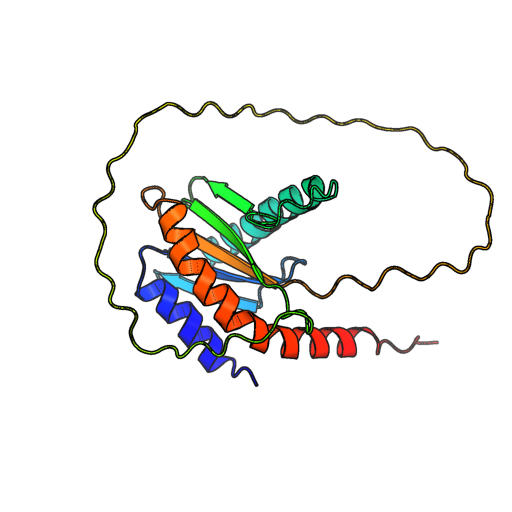66 1.00 54.19 98 SER A C 1
ATOM 727 O O . SER A 1 98 ? -21.761 9.122 -4.553 1.00 54.19 98 SER A O 1
ATOM 729 N N . PRO A 1 99 ? -22.502 10.207 -6.374 1.00 57.97 99 PRO A N 1
ATOM 730 C CA . PRO A 1 99 ? -23.418 9.142 -6.772 1.00 57.97 99 PRO A CA 1
ATOM 731 C C . PRO A 1 99 ? -22.639 7.843 -7.003 1.00 57.97 99 PRO A C 1
ATOM 733 O O . PRO A 1 99 ? -21.736 7.777 -7.838 1.00 57.97 99 PRO A O 1
ATOM 736 N N . SER A 1 100 ? -22.976 6.805 -6.238 1.00 51.31 100 SER A N 1
ATOM 737 C CA . SER A 1 100 ? -22.322 5.501 -6.284 1.00 51.31 100 SER A CA 1
ATOM 738 C C . SER A 1 100 ? -22.445 4.886 -7.683 1.00 51.31 100 SER A C 1
ATOM 740 O O . SER A 1 100 ? -23.492 4.344 -8.040 1.00 51.31 100 SER A O 1
ATOM 742 N N . LEU A 1 101 ? -21.377 4.950 -8.479 1.00 55.41 101 LEU A N 1
ATOM 743 C CA . LEU A 1 101 ? -21.253 4.179 -9.713 1.00 55.41 101 LEU A CA 1
ATOM 744 C C . LEU A 1 101 ? -21.054 2.712 -9.325 1.00 55.41 101 LEU A C 1
ATOM 746 O O . LEU A 1 101 ? -19.939 2.268 -9.042 1.00 55.41 101 LEU A O 1
ATOM 750 N N . SER A 1 102 ? -22.159 1.971 -9.269 1.00 46.06 102 SER A N 1
ATOM 751 C CA . SER A 1 102 ? -22.208 0.522 -9.085 1.00 46.06 102 SER A CA 1
ATOM 752 C C . SER A 1 102 ? -21.477 -0.168 -10.240 1.00 46.06 102 SER A C 1
ATOM 754 O O . SER A 1 102 ? -22.037 -0.544 -11.266 1.00 46.06 102 SER A O 1
ATOM 756 N N . SER A 1 103 ? -20.162 -0.284 -10.085 1.00 50.72 103 SER A N 1
ATOM 757 C CA . SER A 1 103 ? -19.268 -0.825 -11.098 1.00 50.72 103 SER A CA 1
ATOM 758 C C . SER A 1 103 ? -19.255 -2.346 -10.983 1.00 50.72 103 SER A C 1
ATOM 760 O O . SER A 1 103 ? -18.682 -2.910 -10.052 1.00 50.72 103 SER A O 1
ATOM 762 N N . SER A 1 104 ? -19.912 -3.009 -11.932 1.00 49.69 104 SER A N 1
ATOM 763 C CA . SER A 1 104 ? -19.767 -4.445 -12.178 1.00 49.69 104 SER A CA 1
ATOM 764 C C . SER A 1 104 ? -18.298 -4.786 -12.451 1.00 49.69 104 SER A C 1
ATOM 766 O O . SER A 1 104 ? -17.738 -4.369 -13.461 1.00 49.69 104 SER A O 1
ATOM 768 N N . PHE A 1 105 ? -17.675 -5.567 -11.566 1.00 51.81 105 PHE A N 1
ATOM 769 C CA . PHE A 1 105 ? -16.302 -6.082 -11.691 1.00 51.81 105 PHE A CA 1
ATOM 770 C C . PHE A 1 105 ? -16.200 -7.299 -12.637 1.00 51.81 105 PHE A C 1
ATOM 772 O O . PHE A 1 105 ? -15.543 -8.291 -12.329 1.00 51.81 105 PHE A O 1
ATOM 779 N N . SER A 1 106 ? -16.859 -7.264 -13.793 1.00 44.84 106 SER A N 1
ATOM 780 C CA . SER A 1 106 ? -16.789 -8.348 -14.779 1.00 44.84 106 SER A CA 1
ATOM 781 C C . SER A 1 106 ? -15.824 -7.994 -15.915 1.00 44.84 106 SER A C 1
ATOM 783 O O . SER A 1 106 ? -16.126 -7.138 -16.740 1.00 44.84 106 SER A O 1
ATOM 785 N N . ASN A 1 107 ? -14.701 -8.723 -15.951 1.00 43.50 107 ASN A N 1
ATOM 786 C CA . ASN A 1 107 ? -13.718 -8.868 -17.038 1.00 43.50 107 ASN A CA 1
ATOM 787 C C . ASN A 1 107 ? -12.763 -7.690 -17.299 1.00 43.50 107 ASN A C 1
ATOM 789 O O . ASN A 1 107 ? -12.966 -6.873 -18.192 1.00 43.50 107 ASN A O 1
ATOM 793 N N . MET A 1 108 ? -11.637 -7.683 -16.577 1.00 47.03 108 MET A N 1
ATOM 794 C CA . MET A 1 108 ? -10.454 -6.899 -16.943 1.00 47.03 108 MET A CA 1
ATOM 795 C C . MET A 1 108 ? -9.577 -7.732 -17.894 1.00 47.03 108 MET A C 1
ATOM 797 O O . MET A 1 108 ? -8.708 -8.478 -17.449 1.00 47.03 108 MET A O 1
ATOM 801 N N . ASP A 1 109 ? -9.842 -7.640 -19.200 1.00 47.16 109 ASP A N 1
ATOM 802 C CA . ASP A 1 109 ? -8.986 -8.211 -20.248 1.00 47.16 109 ASP A CA 1
ATOM 803 C C . ASP A 1 109 ? -7.753 -7.309 -20.432 1.00 47.16 109 ASP A C 1
ATOM 805 O O . ASP A 1 109 ? -7.849 -6.147 -20.837 1.00 47.16 109 ASP A O 1
ATOM 809 N N . VAL A 1 110 ? -6.585 -7.807 -20.023 1.00 49.97 110 VAL A N 1
ATOM 810 C CA . VAL A 1 110 ? -5.322 -7.061 -20.014 1.00 49.97 110 VAL A CA 1
ATOM 811 C C . VAL A 1 110 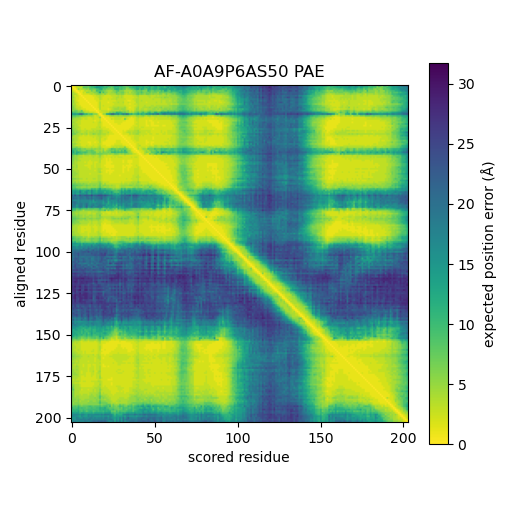? -4.620 -7.183 -21.371 1.00 49.97 110 VAL A C 1
ATOM 813 O O . VAL A 1 110 ? -3.650 -7.915 -21.533 1.00 49.97 110 VAL A O 1
ATOM 816 N N . SER A 1 111 ? -5.085 -6.431 -22.368 1.00 44.81 111 SER A N 1
ATOM 817 C CA . SER A 1 111 ? -4.285 -6.190 -23.576 1.00 44.81 111 SER A CA 1
ATOM 818 C C . SER A 1 111 ? -3.200 -5.149 -23.283 1.00 44.81 111 SER A C 1
ATOM 820 O O . SER A 1 111 ? -3.479 -4.001 -22.941 1.00 44.81 111 SER A O 1
ATOM 822 N N . THR A 1 112 ? -1.943 -5.573 -23.390 1.00 47.06 112 THR A N 1
ATOM 823 C CA . THR A 1 112 ? -0.723 -4.797 -23.139 1.00 47.06 112 THR A CA 1
ATOM 824 C C . THR A 1 112 ? -0.486 -3.725 -24.212 1.00 47.06 112 THR A C 1
ATOM 826 O O . THR A 1 112 ? -0.270 -4.062 -25.376 1.00 47.06 112 THR A O 1
ATOM 829 N N . PRO A 1 113 ? -0.427 -2.425 -23.864 1.00 46.66 113 PRO A N 1
ATOM 830 C CA . PRO A 1 113 ? 0.053 -1.405 -24.787 1.00 46.66 113 PRO A CA 1
ATOM 831 C C . PRO A 1 113 ? 1.587 -1.312 -24.753 1.00 46.66 113 PRO A C 1
ATOM 833 O O . PRO A 1 113 ? 2.206 -1.091 -23.712 1.00 46.66 113 PRO A O 1
ATOM 836 N N . LYS A 1 114 ? 2.213 -1.444 -25.927 1.00 51.53 114 LYS A N 1
ATOM 837 C CA . LYS A 1 114 ? 3.650 -1.230 -26.146 1.00 51.53 114 LYS A CA 1
ATOM 838 C C . LYS A 1 114 ? 3.944 0.275 -26.182 1.00 51.53 114 LYS A C 1
ATOM 840 O O . LYS A 1 114 ? 3.739 0.921 -27.206 1.00 51.53 114 LYS A O 1
ATOM 845 N N . ALA A 1 115 ? 4.403 0.837 -25.064 1.00 47.72 115 ALA A N 1
ATOM 846 C CA . ALA A 1 115 ? 4.736 2.257 -24.949 1.00 47.72 115 ALA A CA 1
ATOM 847 C C . ALA A 1 115 ? 6.204 2.546 -25.321 1.00 47.72 115 ALA A C 1
ATOM 849 O O . ALA A 1 115 ? 7.129 1.859 -24.889 1.00 47.72 115 ALA A O 1
ATOM 850 N N . ARG A 1 116 ? 6.393 3.588 -26.137 1.00 44.34 116 ARG A N 1
ATOM 851 C CA . ARG A 1 116 ? 7.669 4.152 -26.600 1.00 44.34 116 ARG A CA 1
ATOM 852 C C . ARG A 1 116 ? 8.202 5.135 -25.553 1.00 44.34 116 ARG A C 1
ATOM 854 O O . ARG A 1 116 ? 7.472 6.025 -25.130 1.00 44.34 116 ARG A O 1
ATOM 861 N N . VAL A 1 117 ? 9.463 4.977 -25.158 1.00 53.62 117 VAL A N 1
ATOM 862 C CA . VAL A 1 117 ? 10.138 5.786 -24.128 1.00 53.62 117 VAL A CA 1
ATOM 863 C C . VAL A 1 117 ? 10.700 7.078 -24.742 1.00 53.62 117 VAL A C 1
ATOM 865 O O . VAL A 1 117 ? 11.471 6.984 -25.699 1.00 53.62 117 VAL A O 1
ATOM 868 N N . PRO A 1 118 ? 10.379 8.273 -24.217 1.00 51.47 118 PRO A N 1
ATOM 869 C CA . PRO A 1 118 ? 11.191 9.464 -24.429 1.00 51.47 118 PRO A CA 1
ATOM 870 C C . PRO A 1 118 ? 12.315 9.526 -23.382 1.00 51.47 118 PRO A C 1
ATOM 872 O O . PRO A 1 118 ? 12.069 9.585 -22.179 1.00 51.47 118 PRO A O 1
ATOM 875 N N . SER A 1 119 ? 13.559 9.495 -23.856 1.00 50.78 119 SER A N 1
ATOM 876 C CA . SER A 1 119 ? 14.764 9.691 -23.049 1.00 50.78 119 SER A CA 1
ATOM 877 C C . SER A 1 119 ? 15.047 11.186 -22.901 1.00 50.78 119 SER A C 1
ATOM 879 O O . SER A 1 119 ? 15.430 11.842 -23.866 1.00 50.78 119 SER A O 1
ATOM 881 N N . GLY A 1 120 ? 14.873 11.715 -21.692 1.00 63.28 120 GLY A N 1
ATOM 882 C CA . GLY A 1 120 ? 15.316 13.054 -21.306 1.00 63.28 120 GLY A CA 1
ATOM 883 C C . GLY A 1 120 ? 15.831 13.041 -19.861 1.00 63.28 120 GLY A C 1
ATOM 884 O O . GLY A 1 120 ? 15.267 12.315 -19.040 1.00 63.28 120 GLY A O 1
ATOM 885 N N . PRO A 1 121 ? 16.909 13.776 -19.535 1.00 48.78 121 PRO A N 1
ATOM 886 C CA . PRO A 1 121 ? 17.463 13.811 -18.185 1.00 48.78 121 PRO A CA 1
ATOM 887 C C . PRO A 1 121 ? 16.600 14.684 -17.260 1.00 48.78 121 PRO A C 1
ATOM 889 O O . PRO A 1 121 ? 16.368 15.858 -17.542 1.00 48.78 121 PRO A O 1
ATOM 892 N N . LEU A 1 122 ? 16.143 14.111 -16.144 1.00 43.47 122 LEU A N 1
ATOM 893 C CA . LEU A 1 122 ? 15.496 14.835 -15.048 1.00 43.47 122 LEU A CA 1
ATOM 894 C C . LEU A 1 122 ? 16.558 15.249 -14.024 1.00 43.47 122 LEU A C 1
ATOM 896 O O . LEU A 1 122 ? 17.199 14.401 -13.407 1.00 43.47 122 LEU A O 1
ATOM 900 N N . VAL A 1 123 ? 16.736 16.559 -13.857 1.00 43.97 123 VAL A N 1
ATOM 901 C CA . VAL A 1 123 ? 17.532 17.172 -12.788 1.00 43.97 123 VAL A CA 1
ATOM 902 C C . VAL A 1 123 ? 16.567 17.556 -11.669 1.00 43.97 123 VAL A C 1
ATOM 904 O O . VAL A 1 123 ? 15.651 18.340 -11.903 1.00 43.97 123 VAL A O 1
ATOM 907 N N . ILE A 1 124 ? 16.757 17.000 -10.472 1.00 42.47 124 ILE A N 1
ATOM 908 C CA . ILE A 1 124 ? 15.966 17.327 -9.277 1.00 42.47 124 ILE A CA 1
ATOM 909 C C . ILE A 1 124 ? 16.854 18.163 -8.342 1.00 42.47 124 ILE A C 1
ATOM 911 O O . ILE A 1 124 ? 17.921 17.676 -7.957 1.00 42.47 124 ILE A O 1
ATOM 915 N N . PRO A 1 125 ? 16.473 19.399 -7.974 1.00 38.62 125 PRO A N 1
ATOM 916 C CA . PRO A 1 125 ? 17.185 20.159 -6.957 1.00 38.62 125 PRO A CA 1
ATOM 917 C C . PRO A 1 125 ? 16.797 19.679 -5.553 1.00 38.62 125 PRO A C 1
ATOM 919 O O . PRO A 1 125 ? 15.625 19.576 -5.205 1.00 38.62 125 PRO A O 1
ATOM 922 N N . LEU A 1 126 ? 17.821 19.406 -4.751 1.00 51.19 126 LEU A N 1
ATOM 923 C CA . LEU A 1 126 ? 17.758 19.092 -3.328 1.00 51.19 126 LEU A CA 1
ATOM 924 C C . LEU A 1 126 ? 18.190 20.367 -2.600 1.00 51.19 126 LEU A C 1
ATOM 926 O O . LEU A 1 126 ? 19.364 20.704 -2.702 1.00 51.19 126 LEU A O 1
ATOM 930 N N . PHE A 1 127 ? 17.296 21.092 -1.920 1.00 33.38 127 PHE A N 1
ATOM 931 C CA . PHE A 1 127 ? 17.694 21.952 -0.796 1.00 33.38 127 PHE A CA 1
ATOM 932 C C . PHE A 1 127 ? 16.504 22.385 0.074 1.00 33.38 127 PHE A C 1
ATOM 934 O O . PHE A 1 127 ? 15.494 22.883 -0.414 1.00 33.38 127 PHE A O 1
ATOM 941 N N . VAL A 1 128 ? 16.688 22.198 1.381 1.00 47.88 128 VAL A N 1
ATOM 942 C CA . VAL A 1 128 ? 15.829 22.588 2.504 1.00 47.88 128 VAL A CA 1
ATOM 943 C C . VAL A 1 128 ? 16.447 23.817 3.164 1.00 47.88 128 VAL A C 1
ATOM 945 O O . VAL A 1 128 ? 17.638 23.782 3.451 1.00 47.88 128 VAL A O 1
ATOM 948 N N . GLN A 1 129 ? 15.644 24.837 3.482 1.00 38.84 129 GLN A N 1
ATOM 949 C CA . GLN A 1 129 ? 15.724 25.586 4.749 1.00 38.84 129 GLN A CA 1
ATOM 950 C C . GLN A 1 129 ? 14.572 26.594 4.839 1.00 38.84 129 GLN A C 1
ATOM 952 O O . GLN A 1 129 ? 14.446 27.484 4.001 1.00 38.84 129 GLN A O 1
ATOM 957 N N . ARG A 1 130 ? 13.726 26.452 5.865 1.00 37.09 130 ARG A N 1
ATOM 958 C CA . ARG A 1 130 ? 12.705 27.439 6.230 1.00 37.09 130 ARG A CA 1
ATOM 959 C C . ARG A 1 130 ? 12.833 27.733 7.721 1.00 37.09 130 ARG A C 1
ATOM 961 O O . ARG A 1 130 ? 12.382 26.946 8.545 1.00 37.09 130 ARG A O 1
ATOM 968 N N . GLU A 1 131 ? 13.479 28.847 8.037 1.00 53.22 131 GLU A N 1
ATOM 969 C CA . GLU A 1 131 ? 13.355 29.530 9.324 1.00 53.22 131 GLU A CA 1
ATOM 970 C C . GLU A 1 131 ? 12.129 30.443 9.245 1.00 53.22 131 GLU A C 1
ATOM 972 O O . GLU A 1 131 ? 11.946 31.139 8.248 1.00 53.22 131 GLU A O 1
ATOM 977 N N . ASN A 1 132 ? 11.268 30.408 10.259 1.00 42.75 132 ASN A N 1
ATOM 978 C CA . ASN A 1 132 ? 10.239 31.419 10.479 1.00 42.75 132 ASN A CA 1
ATOM 979 C C . ASN A 1 132 ? 9.912 31.447 11.976 1.00 42.75 132 ASN A C 1
ATOM 981 O O . ASN A 1 132 ? 9.099 30.659 12.455 1.00 42.75 132 ASN A O 1
ATOM 985 N N . ASP A 1 133 ? 10.544 32.383 12.674 1.00 52.12 133 ASP A N 1
ATOM 986 C CA . ASP A 1 133 ? 10.098 32.919 13.955 1.00 52.12 133 ASP A CA 1
ATOM 987 C C . ASP A 1 133 ? 9.439 34.271 13.676 1.00 52.12 133 ASP A C 1
ATOM 989 O O . ASP A 1 133 ? 10.099 35.173 13.163 1.00 52.12 133 ASP A O 1
ATOM 993 N N . LEU A 1 134 ? 8.151 34.422 13.990 1.00 67.19 134 LEU A N 1
ATOM 994 C CA . LEU A 1 134 ? 7.575 35.710 14.384 1.00 67.19 134 LEU A CA 1
ATOM 995 C C . LEU A 1 134 ? 6.219 35.459 15.058 1.00 67.19 134 LEU A C 1
ATOM 997 O O . LEU A 1 134 ? 5.194 35.257 14.406 1.00 67.19 134 LEU A O 1
ATOM 1001 N N . GLU A 1 135 ? 6.250 35.440 16.386 1.00 64.44 135 GLU A N 1
ATOM 1002 C CA . GLU A 1 135 ? 5.080 35.401 17.255 1.00 64.44 135 GLU A CA 1
ATOM 1003 C C . GLU A 1 135 ? 4.333 36.742 17.161 1.00 64.44 135 GLU A C 1
ATOM 1005 O O . GLU A 1 135 ? 4.934 37.815 17.259 1.00 64.44 135 GLU A O 1
ATOM 1010 N N . ARG A 1 136 ? 3.017 36.688 16.938 1.00 65.38 136 ARG A N 1
ATOM 1011 C CA . ARG A 1 136 ? 2.127 37.850 16.993 1.00 65.38 136 ARG A CA 1
ATOM 1012 C C . ARG A 1 136 ? 0.986 37.521 17.947 1.00 65.38 136 ARG A C 1
ATOM 1014 O O . ARG A 1 136 ? 0.227 36.588 17.693 1.00 65.38 136 ARG A O 1
ATOM 1021 N N . ASP A 1 137 ? 0.913 38.275 19.037 1.00 65.31 137 ASP A N 1
ATOM 1022 C CA . ASP A 1 137 ? -0.140 38.194 20.045 1.00 65.31 137 ASP A CA 1
ATOM 1023 C C . ASP A 1 137 ? -1.481 38.649 19.448 1.00 65.31 137 ASP A C 1
ATOM 1025 O O . ASP A 1 137 ? -1.627 39.806 19.052 1.00 65.31 137 ASP A O 1
ATOM 1029 N N . GLU A 1 138 ? -2.464 37.747 19.383 1.00 63.44 138 GLU A N 1
ATOM 1030 C CA . GLU A 1 138 ? -3.840 38.069 18.989 1.00 63.44 138 GLU A CA 1
ATOM 1031 C C . GLU A 1 138 ? -4.772 37.897 20.199 1.00 63.44 138 GLU A C 1
ATOM 1033 O O . GLU A 1 138 ? -4.963 36.807 20.747 1.00 63.44 138 GLU A O 1
ATOM 1038 N N . GLU A 1 139 ? -5.317 39.037 20.619 1.00 56.53 139 GLU A N 1
ATOM 1039 C CA . GLU A 1 139 ? -6.242 39.254 21.726 1.00 56.53 139 GLU A CA 1
ATOM 1040 C C . GLU A 1 139 ? -7.661 38.752 21.379 1.00 56.53 139 GLU A C 1
ATOM 1042 O O . GLU A 1 139 ? -8.076 38.699 20.220 1.00 56.53 139 GLU A O 1
ATOM 1047 N N . GLY A 1 140 ? -8.408 38.322 22.398 1.00 62.53 140 GLY A N 1
ATOM 1048 C CA . GLY A 1 140 ? -9.506 37.366 22.266 1.00 62.53 140 GLY A CA 1
ATOM 1049 C C . GLY A 1 140 ? -10.786 37.875 21.594 1.00 62.53 140 GLY A C 1
ATOM 1050 O O . GLY A 1 140 ? -11.450 38.793 22.071 1.00 62.53 140 GLY A O 1
ATOM 1051 N N . SER A 1 141 ? -11.210 37.150 20.557 1.00 56.41 141 SER A N 1
ATOM 1052 C CA . SER A 1 141 ? -12.535 37.252 19.946 1.00 56.41 141 SER A CA 1
ATOM 1053 C C . SER A 1 141 ? -13.336 35.976 20.229 1.00 56.41 141 SER A C 1
ATOM 1055 O O . SER A 1 141 ? -13.026 34.900 19.720 1.00 56.41 141 SER A O 1
ATOM 1057 N N . ASN A 1 142 ? -14.371 36.084 21.069 1.00 61.06 142 ASN A N 1
ATOM 1058 C CA . ASN A 1 142 ? -15.329 35.007 21.359 1.00 61.06 142 ASN A CA 1
ATOM 1059 C C . ASN A 1 142 ? -16.329 34.844 20.197 1.00 61.06 142 ASN A C 1
ATOM 1061 O O . ASN A 1 142 ? -17.530 35.063 20.351 1.00 61.06 142 ASN A O 1
ATOM 1065 N N . VAL A 1 143 ? -15.836 34.471 19.015 1.00 71.19 143 VAL A N 1
ATOM 1066 C CA . VAL A 1 143 ? -16.684 33.946 17.936 1.00 71.19 143 VAL A CA 1
ATOM 1067 C C . VAL A 1 143 ? -17.013 32.492 18.289 1.00 71.19 143 VAL A C 1
ATOM 1069 O O . VAL A 1 143 ? -16.095 31.767 18.685 1.00 71.19 143 VAL A O 1
ATOM 1072 N N . PRO A 1 144 ? -18.278 32.035 18.179 1.00 61.41 144 PRO A N 1
ATOM 1073 C CA . PRO A 1 144 ? -18.606 30.617 18.263 1.00 61.41 144 PRO A CA 1
ATOM 1074 C C . PRO A 1 144 ? -17.812 29.894 17.177 1.00 61.41 144 PRO A C 1
ATOM 1076 O O . PRO A 1 144 ? -18.151 29.926 15.997 1.00 61.41 144 PRO A O 1
ATOM 1079 N N . THR A 1 145 ? -16.684 29.325 17.587 1.00 60.53 145 THR A N 1
ATOM 1080 C CA . THR A 1 145 ? -15.777 28.587 16.726 1.00 60.53 145 THR A CA 1
ATOM 1081 C C . THR A 1 145 ? -16.481 27.286 16.401 1.00 60.53 145 THR A C 1
ATOM 1083 O O . THR A 1 145 ? -16.482 26.343 17.193 1.00 60.53 145 THR A O 1
ATOM 1086 N N . ASP A 1 146 ? -17.146 27.277 15.248 1.00 69.06 146 ASP A N 1
ATOM 1087 C CA . ASP A 1 146 ? -17.538 26.063 14.551 1.00 69.06 146 ASP A CA 1
ATOM 1088 C C . ASP A 1 146 ? -16.256 25.242 14.400 1.00 69.06 146 ASP A C 1
ATOM 1090 O O . ASP A 1 146 ? -15.364 25.577 13.614 1.00 69.06 146 ASP A O 1
ATOM 1094 N N . LYS A 1 147 ? -16.055 24.290 15.320 1.00 65.00 147 LYS A N 1
ATOM 1095 C CA . LYS A 1 147 ? -14.824 23.509 15.361 1.00 65.00 147 LYS A CA 1
ATOM 1096 C C . LYS A 1 147 ? -14.737 22.820 14.008 1.00 65.00 147 LYS A C 1
ATOM 1098 O O . LYS A 1 147 ? -15.659 22.067 13.690 1.00 65.00 147 LYS A O 1
ATOM 1103 N N . PRO A 1 148 ? -13.657 23.042 13.237 1.00 63.34 148 PRO A N 1
ATOM 1104 C CA . PRO A 1 148 ? -13.527 22.406 11.944 1.00 63.34 148 PRO A CA 1
ATOM 1105 C C . PRO A 1 148 ? -13.723 20.899 12.135 1.00 63.34 148 PRO A C 1
ATOM 1107 O O . PRO A 1 148 ? -13.205 20.338 13.114 1.00 63.34 148 PRO A O 1
ATOM 1110 N N . PRO A 1 149 ? -14.521 20.254 11.267 1.00 64.94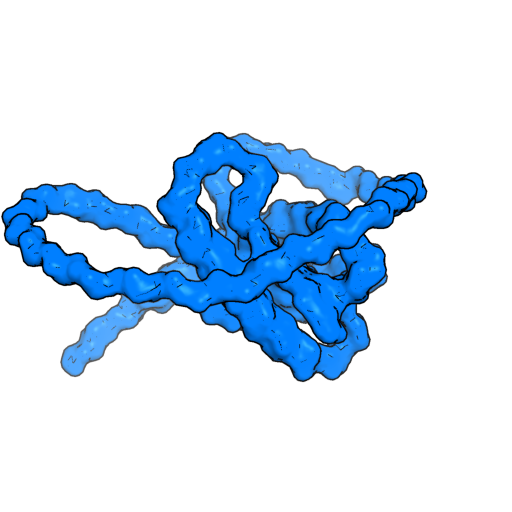 149 PRO A N 1
ATOM 1111 C CA . PRO A 1 149 ? -14.836 18.845 11.404 1.00 64.94 149 PRO A CA 1
ATOM 1112 C C . PRO A 1 149 ? -13.530 18.068 11.532 1.00 64.94 149 PRO A C 1
ATOM 1114 O O . PRO A 1 149 ? -12.589 18.270 10.760 1.00 64.94 149 PRO A O 1
ATOM 1117 N N . LYS A 1 150 ? -13.455 17.221 12.563 1.00 62.88 150 LYS A N 1
ATOM 1118 C CA . LYS A 1 150 ? -12.275 16.398 12.832 1.00 62.88 150 LYS A CA 1
ATOM 1119 C C . LYS A 1 150 ? -11.901 15.671 11.532 1.00 62.88 150 LYS A C 1
ATOM 1121 O O . LYS A 1 150 ? -12.779 15.025 10.958 1.00 62.88 150 LYS A O 1
ATOM 1126 N N . PRO A 1 151 ? -10.649 15.775 11.051 1.00 64.50 151 PRO A N 1
ATOM 1127 C CA . PRO A 1 151 ? -10.271 15.169 9.785 1.00 64.50 151 PRO A CA 1
ATOM 1128 C C . PRO A 1 151 ? -10.492 13.662 9.882 1.00 64.50 151 PRO A C 1
ATOM 1130 O O . PRO A 1 151 ? -9.961 13.011 10.787 1.00 64.50 151 PRO A O 1
ATOM 1133 N N . ALA A 1 152 ? -11.312 13.132 8.975 1.00 72.75 152 ALA A N 1
ATOM 1134 C CA . ALA A 1 152 ? -11.627 11.714 8.933 1.00 72.75 152 ALA A CA 1
ATOM 1135 C C . ALA A 1 152 ? -10.337 10.892 8.842 1.00 72.75 152 ALA A C 1
ATOM 1137 O O . ALA A 1 152 ? -9.392 11.252 8.127 1.00 72.75 152 ALA A O 1
ATOM 1138 N N . THR A 1 153 ? -10.302 9.772 9.565 1.00 78.19 153 THR A N 1
ATOM 1139 C CA . THR A 1 153 ? -9.165 8.849 9.531 1.00 78.19 153 THR A CA 1
ATOM 1140 C C . THR A 1 153 ? -8.867 8.436 8.088 1.00 78.19 153 THR A C 1
ATOM 1142 O O . THR A 1 153 ? -9.635 7.712 7.458 1.00 78.19 153 THR A O 1
ATOM 1145 N N . THR A 1 154 ? -7.738 8.910 7.557 1.00 87.50 154 THR A N 1
ATOM 1146 C CA . THR A 1 154 ? -7.308 8.615 6.187 1.00 87.50 154 THR A CA 1
ATOM 1147 C C . THR A 1 154 ? -6.426 7.373 6.197 1.00 87.50 154 THR A C 1
ATOM 1149 O O . THR A 1 154 ? -5.451 7.291 6.951 1.00 87.50 154 THR A O 1
ATOM 1152 N N . PHE A 1 155 ? -6.769 6.397 5.363 1.00 94.56 155 PHE A N 1
ATOM 1153 C CA . PHE A 1 155 ? -5.942 5.217 5.126 1.00 94.56 155 PHE A CA 1
ATOM 1154 C C . PHE A 1 155 ? -5.043 5.459 3.918 1.00 94.56 155 PHE A C 1
ATOM 1156 O O . PHE A 1 155 ? -5.399 6.222 3.025 1.00 94.56 155 PHE A O 1
ATOM 1163 N N . LEU A 1 156 ? -3.885 4.808 3.878 1.00 96.12 156 LEU A N 1
ATOM 1164 C CA . LEU A 1 156 ? -2.914 4.940 2.798 1.00 96.12 156 LEU A CA 1
ATOM 1165 C C . LEU A 1 156 ? -2.563 3.562 2.248 1.00 96.12 156 LEU A C 1
ATOM 1167 O O . LEU A 1 156 ? -2.303 2.619 3.000 1.00 96.12 156 LEU A O 1
ATOM 1171 N N . LEU A 1 157 ? -2.525 3.474 0.925 1.00 96.94 157 LEU A N 1
ATOM 1172 C CA . LEU A 1 157 ? -2.062 2.320 0.176 1.00 96.94 157 LEU A CA 1
ATOM 1173 C C . LEU A 1 157 ? -0.688 2.628 -0.411 1.00 96.94 157 LEU A C 1
ATOM 1175 O O . LEU A 1 157 ? -0.571 3.474 -1.295 1.00 96.94 157 LEU A O 1
ATOM 1179 N N . ALA A 1 158 ? 0.339 1.922 0.040 1.00 97.44 158 ALA A N 1
ATOM 1180 C CA . ALA A 1 158 ? 1.677 2.009 -0.519 1.00 97.44 158 ALA A CA 1
ATOM 1181 C C . ALA A 1 158 ? 1.970 0.810 -1.429 1.00 97.44 158 ALA A C 1
ATOM 1183 O O . ALA A 1 158 ? 1.842 -0.345 -1.027 1.00 97.44 158 ALA A O 1
ATOM 1184 N N . LEU A 1 159 ? 2.388 1.094 -2.658 1.00 97.12 159 LEU A N 1
ATOM 1185 C CA . LEU A 1 159 ? 2.803 0.117 -3.659 1.00 97.12 159 LEU A CA 1
ATOM 1186 C C . LEU A 1 159 ? 4.301 0.248 -3.895 1.00 97.12 159 LEU A C 1
ATOM 1188 O O . LEU A 1 159 ? 4.780 1.348 -4.161 1.00 97.12 159 LEU A O 1
ATOM 1192 N N . ASN A 1 160 ? 5.023 -0.867 -3.863 1.00 97.31 160 ASN A N 1
ATOM 1193 C CA . ASN A 1 160 ? 6.436 -0.928 -4.210 1.00 97.31 160 ASN A CA 1
ATOM 1194 C C . ASN A 1 160 ? 6.648 -1.740 -5.486 1.00 97.31 160 ASN A C 1
ATOM 1196 O O . ASN A 1 160 ? 6.139 -2.851 -5.608 1.00 97.31 160 ASN A O 1
ATOM 1200 N N . ALA A 1 161 ? 7.435 -1.204 -6.411 1.00 96.88 161 ALA A N 1
ATOM 1201 C CA . ALA A 1 161 ? 7.788 -1.861 -7.661 1.00 96.88 161 ALA A CA 1
ATOM 1202 C C . ALA A 1 161 ? 9.298 -1.736 -7.938 1.00 96.88 161 ALA A C 1
ATOM 1204 O O . ALA A 1 161 ? 9.949 -0.829 -7.408 1.00 96.88 161 ALA A O 1
ATOM 1205 N N . PRO A 1 162 ? 9.871 -2.616 -8.776 1.00 96.31 162 PRO A N 1
ATOM 1206 C CA . PRO A 1 162 ? 11.179 -2.405 -9.383 1.00 96.31 162 PRO A CA 1
ATOM 1207 C C . PRO A 1 162 ? 11.285 -1.038 -10.085 1.00 96.31 162 PRO A C 1
ATOM 1209 O O . PRO A 1 162 ? 10.279 -0.432 -10.463 1.00 96.31 162 PRO A O 1
ATOM 1212 N N . GLU A 1 163 ? 12.507 -0.537 -10.268 1.00 95.88 163 GLU A N 1
ATOM 1213 C CA . GLU A 1 163 ? 12.741 0.777 -10.882 1.00 95.88 163 GLU A CA 1
ATOM 1214 C C . GLU A 1 163 ? 12.315 0.820 -12.357 1.00 95.88 163 GLU A C 1
ATOM 1216 O O . GLU A 1 163 ? 11.958 1.870 -12.885 1.00 95.88 163 GLU A O 1
ATOM 1221 N N . GLU A 1 164 ? 12.275 -0.329 -13.019 1.00 95.88 164 GLU A N 1
ATOM 1222 C CA . GLU A 1 164 ? 11.905 -0.455 -14.422 1.00 95.88 164 GLU A CA 1
ATOM 1223 C C . GLU A 1 164 ? 10.403 -0.206 -14.640 1.00 95.88 164 GLU A C 1
ATOM 1225 O O . GLU A 1 164 ? 9.986 0.164 -15.738 1.00 95.88 164 GLU A O 1
ATOM 1230 N N . ILE A 1 165 ? 9.583 -0.354 -13.592 1.00 95.88 165 ILE A N 1
ATOM 1231 C CA . ILE A 1 165 ? 8.124 -0.268 -13.685 1.00 95.88 165 ILE A CA 1
ATOM 1232 C C . ILE A 1 165 ? 7.659 1.192 -13.709 1.00 95.88 165 ILE A C 1
ATOM 1234 O O . ILE A 1 165 ? 7.851 1.919 -12.728 1.00 95.88 165 ILE A O 1
ATOM 1238 N N . PRO A 1 166 ? 7.015 1.667 -14.795 1.00 95.69 166 PRO A N 1
ATOM 1239 C CA . PRO A 1 166 ? 6.566 3.052 -14.909 1.00 95.69 166 PRO A CA 1
ATOM 1240 C C . PRO A 1 166 ? 5.532 3.437 -13.847 1.00 95.69 166 PRO A C 1
ATOM 1242 O O . PRO A 1 166 ? 4.611 2.674 -13.548 1.00 95.69 166 PRO A O 1
ATOM 1245 N N . TRP A 1 167 ? 5.591 4.683 -13.371 1.00 94.38 167 TRP A N 1
ATOM 1246 C CA .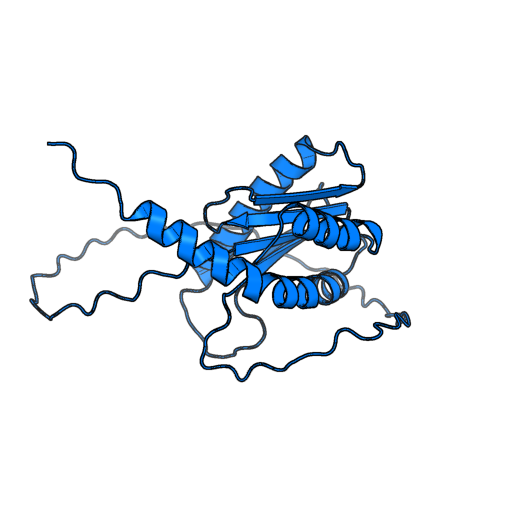 TRP A 1 167 ? 4.594 5.238 -12.446 1.00 94.38 167 TRP A CA 1
ATOM 1247 C C . TRP A 1 167 ? 3.155 5.117 -12.960 1.00 94.38 167 TRP A C 1
ATOM 1249 O O . TRP A 1 167 ? 2.239 4.859 -12.181 1.00 94.38 167 TRP A O 1
ATOM 1259 N N . GLY A 1 168 ? 2.949 5.262 -14.274 1.00 93.94 168 GLY A N 1
ATOM 1260 C CA . GLY A 1 168 ? 1.636 5.092 -14.901 1.00 93.94 168 GLY A CA 1
ATOM 1261 C C . GLY A 1 168 ? 1.054 3.690 -14.700 1.00 93.94 168 GLY A C 1
ATOM 1262 O O . GLY A 1 168 ? -0.136 3.560 -14.426 1.00 93.94 168 GLY A O 1
ATOM 1263 N N . PHE A 1 169 ? 1.893 2.651 -14.745 1.00 94.12 169 PHE A N 1
ATOM 1264 C CA . PHE A 1 169 ? 1.474 1.273 -14.488 1.00 94.12 169 PHE A CA 1
ATOM 1265 C C . PHE A 1 169 ? 1.097 1.068 -13.017 1.00 94.12 169 PHE A C 1
ATOM 1267 O O . PHE A 1 169 ? 0.016 0.558 -12.726 1.00 94.12 169 PHE A O 1
ATOM 1274 N N . MET A 1 170 ? 1.942 1.537 -12.089 1.00 94.75 170 MET A N 1
ATOM 1275 C CA . MET A 1 170 ? 1.647 1.476 -10.651 1.00 94.75 170 MET A CA 1
ATOM 1276 C C . MET A 1 170 ? 0.327 2.182 -10.326 1.00 94.75 170 MET A C 1
ATOM 1278 O O . MET A 1 170 ? -0.504 1.642 -9.601 1.00 94.75 170 MET A O 1
ATOM 1282 N N . ARG A 1 171 ? 0.083 3.350 -10.932 1.00 93.31 171 ARG A N 1
ATOM 1283 C CA . ARG A 1 171 ? -1.169 4.101 -10.777 1.00 93.31 171 ARG A CA 1
ATOM 1284 C C . ARG A 1 171 ? -2.370 3.333 -11.321 1.00 93.31 171 ARG A C 1
ATOM 1286 O O . ARG A 1 171 ? -3.395 3.256 -10.647 1.00 93.31 171 ARG A O 1
ATOM 1293 N N . ALA A 1 172 ? -2.250 2.776 -12.526 1.00 92.44 172 ALA A N 1
ATOM 1294 C CA . ALA A 1 172 ? -3.317 2.010 -13.163 1.00 92.44 172 ALA A CA 1
ATOM 1295 C C . ALA A 1 172 ? -3.721 0.784 -12.329 1.00 92.44 172 ALA A C 1
ATOM 1297 O O . ALA A 1 172 ? -4.895 0.432 -12.294 1.00 92.44 172 ALA A O 1
ATOM 1298 N N . LYS A 1 173 ? -2.769 0.170 -11.615 1.00 92.00 173 LYS A N 1
ATOM 1299 C CA . LYS A 1 173 ? -3.028 -0.943 -10.690 1.00 92.00 173 LYS A CA 1
ATOM 1300 C C . LYS A 1 173 ? -3.545 -0.483 -9.326 1.00 92.00 173 LYS A C 1
ATOM 1302 O O . LYS A 1 173 ? -4.444 -1.109 -8.771 1.00 92.00 173 LYS A O 1
ATOM 1307 N N . GLY A 1 174 ? -3.013 0.614 -8.795 1.00 93.19 174 GLY A N 1
ATOM 1308 C CA . GLY A 1 174 ? -3.386 1.128 -7.481 1.00 93.19 174 GLY A CA 1
ATOM 1309 C C . GLY A 1 174 ? -4.782 1.740 -7.424 1.00 93.19 174 GLY A C 1
ATOM 1310 O O . GLY A 1 174 ? -5.501 1.505 -6.459 1.00 93.19 174 GLY A O 1
ATOM 1311 N N . ARG A 1 175 ? -5.211 2.477 -8.458 1.00 93.19 175 ARG A N 1
ATOM 1312 C CA . ARG A 1 175 ? -6.518 3.165 -8.459 1.00 93.19 175 ARG A CA 1
ATOM 1313 C C . ARG A 1 175 ? -7.716 2.221 -8.261 1.00 93.19 175 ARG A C 1
ATOM 1315 O O . ARG A 1 175 ? -8.525 2.510 -7.378 1.00 93.19 175 ARG A O 1
ATOM 1322 N N . PRO A 1 176 ? -7.849 1.106 -9.008 1.00 92.00 176 PRO A N 1
ATOM 1323 C CA . PRO A 1 176 ? -8.928 0.148 -8.775 1.00 92.00 176 PRO A CA 1
ATOM 1324 C C . PRO A 1 176 ? -8.900 -0.429 -7.359 1.00 92.00 176 PRO A C 1
ATOM 1326 O O . PRO A 1 176 ? -9.952 -0.605 -6.752 1.00 92.00 176 PRO A O 1
ATOM 1329 N N . LEU A 1 177 ? -7.705 -0.669 -6.806 1.00 92.94 177 LEU A N 1
ATOM 1330 C CA . LEU A 1 177 ? -7.556 -1.201 -5.454 1.00 92.94 177 LEU A CA 1
ATOM 1331 C C . LEU A 1 177 ? -8.020 -0.197 -4.393 1.00 92.94 177 LEU A C 1
ATOM 1333 O O . LEU A 1 177 ? -8.769 -0.565 -3.494 1.00 92.94 177 LEU A O 1
ATOM 1337 N N . VAL A 1 178 ? -7.638 1.076 -4.520 1.00 93.88 178 VAL A N 1
ATOM 1338 C CA . VAL A 1 178 ? -8.120 2.157 -3.643 1.00 93.88 178 VAL A CA 1
ATOM 1339 C C . VAL A 1 178 ? -9.646 2.251 -3.685 1.00 93.88 178 VAL A C 1
ATOM 1341 O O . VAL A 1 178 ? -10.288 2.276 -2.637 1.00 93.88 178 VAL A O 1
ATOM 1344 N N . SER A 1 179 ? -10.232 2.245 -4.887 1.00 91.62 179 SER A N 1
ATOM 1345 C CA . SER A 1 179 ? -11.687 2.303 -5.070 1.00 91.62 179 SER A CA 1
ATOM 1346 C C . SER A 1 179 ? -12.398 1.099 -4.445 1.00 91.62 179 SER A C 1
ATOM 1348 O O . SER A 1 179 ? -13.417 1.268 -3.783 1.00 91.62 179 SER A O 1
ATOM 1350 N N . PHE A 1 180 ? -11.831 -0.100 -4.592 1.00 91.88 180 PHE A N 1
ATOM 1351 C CA . PHE A 1 180 ? -12.366 -1.324 -4.002 1.00 91.88 180 PHE A CA 1
ATOM 1352 C C . PHE A 1 180 ? -12.292 -1.329 -2.466 1.00 91.88 180 PHE A C 1
ATOM 1354 O O . PHE A 1 180 ? -13.224 -1.771 -1.795 1.00 91.88 180 PHE A O 1
ATOM 1361 N N . LEU A 1 181 ? -11.192 -0.832 -1.891 1.00 92.62 181 LEU A N 1
ATOM 1362 C CA . LEU A 1 181 ? -10.968 -0.836 -0.443 1.00 92.62 181 LEU A CA 1
ATOM 1363 C C . LEU A 1 181 ? -11.724 0.279 0.292 1.00 92.62 181 LEU A C 1
ATOM 1365 O O . LEU A 1 181 ? -12.076 0.098 1.459 1.00 92.62 181 LEU A O 1
ATOM 1369 N N . SER A 1 182 ? -11.984 1.407 -0.373 1.00 92.25 182 SER A N 1
ATOM 1370 C CA . SER A 1 182 ? -12.584 2.607 0.224 1.00 92.25 182 SER A CA 1
ATOM 1371 C C . SER A 1 182 ? -13.879 2.336 1.017 1.00 92.25 182 SER A C 1
ATOM 1373 O O . SER A 1 182 ? -13.902 2.673 2.205 1.00 92.25 182 SER A O 1
ATOM 1375 N N . PRO A 1 183 ? -14.911 1.651 0.474 1.00 90.38 183 PRO A N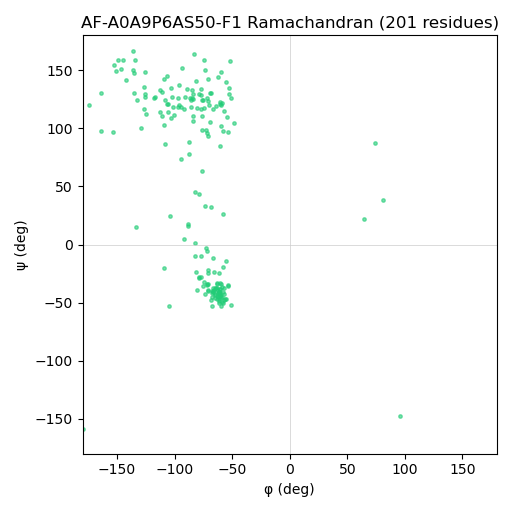 1
ATOM 1376 C CA . PRO A 1 183 ? -16.149 1.399 1.217 1.00 90.38 183 PRO A CA 1
ATOM 1377 C C . PRO A 1 183 ? -15.922 0.581 2.492 1.00 90.38 183 PRO A C 1
ATOM 1379 O O . PRO A 1 183 ? -16.462 0.883 3.553 1.00 90.38 183 PRO A O 1
ATOM 1382 N N . SER A 1 184 ? -15.073 -0.443 2.405 1.00 90.06 184 SER A N 1
ATOM 1383 C CA . SER A 1 184 ? -14.802 -1.336 3.531 1.00 90.06 184 SER A CA 1
ATOM 1384 C C . SER A 1 184 ? -13.966 -0.674 4.626 1.00 90.06 184 SER A C 1
ATOM 1386 O O . SER A 1 184 ? -14.132 -0.971 5.808 1.00 90.06 184 SER A O 1
ATOM 1388 N N . LEU A 1 185 ? -13.052 0.218 4.242 1.00 90.25 185 LEU A N 1
ATOM 1389 C CA . LEU A 1 185 ? -12.233 0.965 5.190 1.00 90.25 185 LEU A CA 1
ATOM 1390 C C . LEU A 1 185 ? -13.006 2.106 5.847 1.00 90.25 185 LEU A C 1
ATOM 1392 O O . LEU A 1 185 ? -12.731 2.404 7.005 1.00 90.25 185 LEU A O 1
ATOM 1396 N N . ALA A 1 186 ? -14.011 2.677 5.180 1.00 88.31 186 ALA A N 1
ATOM 1397 C CA . ALA A 1 186 ? -14.913 3.648 5.794 1.00 88.31 186 ALA A CA 1
ATOM 1398 C C . ALA A 1 186 ? -15.668 3.048 6.996 1.00 88.31 186 ALA A C 1
ATOM 1400 O O . ALA A 1 186 ? -15.683 3.650 8.070 1.00 88.31 186 ALA A O 1
ATOM 1401 N N . GLU A 1 187 ? -16.192 1.820 6.863 1.00 87.56 187 GLU A N 1
ATOM 1402 C CA . GLU A 1 187 ? -16.826 1.087 7.975 1.00 87.56 187 GLU A CA 1
ATOM 1403 C C . GLU A 1 187 ? -15.860 0.900 9.163 1.00 87.56 187 GLU A C 1
ATOM 1405 O O . GLU A 1 187 ? -16.242 1.020 10.328 1.00 87.56 187 GLU A O 1
ATOM 1410 N N . ILE A 1 188 ? -14.589 0.592 8.881 1.00 86.81 188 ILE A N 1
ATOM 1411 C CA . ILE A 1 188 ? -13.566 0.364 9.912 1.00 86.81 188 ILE A CA 1
ATOM 1412 C C . ILE A 1 188 ? -13.140 1.680 10.564 1.00 86.81 188 ILE A C 1
ATOM 1414 O O . ILE A 1 188 ? -13.011 1.733 11.787 1.00 86.81 188 ILE A O 1
ATOM 1418 N N . GLY A 1 189 ? -12.943 2.734 9.770 1.00 84.81 189 GLY A N 1
ATOM 1419 C CA . GLY A 1 189 ? -12.557 4.062 10.242 1.00 84.81 189 GLY A CA 1
ATOM 1420 C C . GLY A 1 189 ? -13.544 4.597 11.273 1.00 84.81 189 GLY A C 1
ATOM 1421 O O . GLY A 1 189 ? -13.131 4.971 12.369 1.00 84.81 189 GLY A O 1
ATOM 1422 N N . GLN A 1 190 ? -14.846 4.497 10.988 1.00 84.50 190 GLN A N 1
ATOM 1423 C CA . GLN A 1 190 ? -15.899 4.880 11.934 1.00 84.50 190 GLN A CA 1
ATOM 1424 C C . GLN A 1 190 ? -15.751 4.138 13.271 1.00 84.50 190 GLN A C 1
ATOM 1426 O O . GLN A 1 190 ? -15.749 4.750 14.337 1.00 84.50 190 GLN A O 1
ATOM 1431 N N . ARG A 1 191 ? -15.541 2.815 13.240 1.00 83.25 191 ARG A N 1
ATOM 1432 C CA . ARG A 1 191 ? -15.379 2.001 14.460 1.00 83.25 191 ARG A CA 1
ATOM 1433 C C . ARG A 1 191 ? -14.129 2.362 15.264 1.00 83.25 191 ARG A C 1
ATOM 1435 O O . ARG A 1 191 ? -14.175 2.336 16.494 1.00 83.25 191 ARG A O 1
ATOM 1442 N N . LEU A 1 192 ? -13.025 2.682 14.590 1.00 79.81 192 LEU A N 1
ATOM 1443 C CA . LEU A 1 192 ? -11.790 3.113 15.249 1.00 79.81 192 LEU A CA 1
ATOM 1444 C C . LEU A 1 192 ? -11.970 4.466 15.949 1.00 79.81 192 LEU A C 1
ATOM 1446 O O . LEU A 1 192 ? -11.464 4.653 17.056 1.00 79.81 192 LEU A O 1
ATOM 1450 N N . GLU A 1 193 ? -12.729 5.383 15.348 1.00 78.12 193 GLU A N 1
ATOM 1451 C CA . GLU A 1 193 ? -13.020 6.691 15.939 1.00 78.12 193 GLU A CA 1
ATOM 1452 C C . GLU A 1 193 ? -13.903 6.580 17.189 1.00 78.12 193 GLU A C 1
ATOM 1454 O O . GLU A 1 193 ? -13.581 7.197 18.208 1.00 78.12 193 GLU A O 1
ATOM 1459 N N . PHE A 1 194 ? -14.932 5.723 17.170 1.00 70.19 194 PHE A N 1
ATOM 1460 C CA . PHE A 1 194 ? -15.783 5.467 18.342 1.00 70.19 194 PHE A CA 1
ATOM 1461 C C . PHE A 1 194 ? -15.021 4.853 19.522 1.00 70.19 194 PHE A C 1
ATOM 1463 O O . PHE A 1 194 ? -15.319 5.151 20.678 1.00 70.19 194 PHE A O 1
ATOM 1470 N N . SER A 1 195 ? -14.010 4.018 19.260 1.00 69.88 195 SER A N 1
ATOM 1471 C CA . SER A 1 195 ? -13.198 3.439 20.336 1.00 69.88 195 SER A CA 1
ATOM 1472 C C . SER A 1 195 ? -12.278 4.464 21.003 1.00 69.88 195 SER A C 1
ATOM 1474 O O . SER A 1 195 ? -11.885 4.264 22.151 1.00 69.88 195 SER A O 1
ATOM 1476 N N . SER A 1 196 ? -11.910 5.545 20.309 1.00 65.94 196 SER A N 1
ATOM 1477 C CA . SER A 1 196 ? -10.979 6.547 20.838 1.00 65.94 196 SER A CA 1
ATOM 1478 C C . SER A 1 196 ? -11.646 7.567 21.764 1.00 65.94 196 SER A C 1
ATOM 1480 O O . SER A 1 196 ? -10.948 8.169 22.577 1.00 65.94 196 SER A O 1
ATOM 1482 N N . SER A 1 197 ? -12.959 7.797 21.655 1.00 65.81 197 SER A N 1
ATOM 1483 C CA . SER A 1 197 ? -13.671 8.781 22.488 1.00 65.81 197 SER A CA 1
ATOM 1484 C C . SER A 1 197 ? -14.059 8.249 23.869 1.00 65.81 197 SER A C 1
ATOM 1486 O O . SER A 1 197 ? -14.487 9.018 24.723 1.00 65.81 197 SER A O 1
ATOM 1488 N N . ALA A 1 198 ? -13.918 6.945 24.103 1.00 64.62 198 ALA A N 1
ATOM 1489 C CA . ALA A 1 198 ? -14.390 6.286 25.313 1.00 64.62 198 ALA A CA 1
ATOM 1490 C C . ALA A 1 198 ? -13.378 6.281 26.470 1.00 64.62 198 ALA A C 1
ATOM 1492 O O . ALA A 1 198 ? -13.560 5.480 27.376 1.00 64.62 198 ALA A O 1
ATOM 1493 N N . SER A 1 199 ? -12.334 7.125 26.471 1.00 61.19 199 SER A N 1
ATOM 1494 C CA . SER A 1 199 ? -11.436 7.252 27.630 1.00 61.19 199 SER A CA 1
ATOM 1495 C C . SER A 1 199 ? -12.167 8.005 28.746 1.00 61.19 199 SER A C 1
ATOM 1497 O O . SER A 1 199 ? -12.245 9.236 28.690 1.00 61.19 199 SER A O 1
ATOM 1499 N N . PRO A 1 200 ? -12.735 7.320 29.754 1.00 60.59 200 PRO A N 1
ATOM 1500 C CA . PRO A 1 200 ? -13.430 7.989 30.836 1.00 60.59 200 PRO A CA 1
ATOM 1501 C C . PRO A 1 200 ? -12.334 8.580 31.714 1.00 60.59 200 PRO A C 1
ATOM 1503 O O . PRO A 1 200 ? -11.428 7.857 32.127 1.00 60.59 200 PRO A O 1
ATOM 1506 N N . GLY A 1 201 ? -12.381 9.888 31.959 1.00 64.56 201 GLY A N 1
ATOM 1507 C CA . GLY A 1 201 ? -11.474 10.548 32.892 1.00 64.56 201 GLY A CA 1
ATOM 1508 C C . GLY A 1 201 ? -11.430 9.778 34.211 1.00 64.56 201 GLY A C 1
ATOM 1509 O O . GLY A 1 201 ? -12.387 9.804 34.987 1.00 64.56 201 GLY A O 1
ATOM 1510 N N . GLY A 1 202 ? -10.332 9.050 34.413 1.00 62.72 202 GLY A N 1
ATOM 1511 C CA . GLY A 1 202 ? -9.962 8.474 35.691 1.00 62.72 202 GLY A CA 1
ATOM 1512 C C . GLY A 1 202 ? -9.696 9.629 36.640 1.00 62.72 202 GLY A C 1
ATOM 1513 O O . GLY A 1 202 ? -8.876 10.493 36.339 1.00 62.72 202 GLY A O 1
ATOM 1514 N N . ARG A 1 203 ? -10.501 9.647 37.698 1.00 53.50 203 ARG A N 1
ATOM 1515 C CA . ARG A 1 203 ? -10.543 10.619 38.790 1.00 53.50 203 ARG A CA 1
ATOM 1516 C C . ARG A 1 203 ? -9.211 10.800 39.502 1.00 53.50 203 ARG A C 1
ATOM 1518 O O . ARG A 1 203 ? -8.468 9.799 39.594 1.00 53.50 203 ARG A O 1
#

Solvent-accessible surface area (backbone atoms only — not comparable to full-atom values): 13002 Å² total; per-residue (Å²): 133,76,50,71,68,57,54,49,51,56,46,36,51,53,31,74,76,40,83,30,39,29,36,38,35,26,38,78,84,59,44,82,74,49,71,32,49,65,62,83,80,46,59,70,58,51,54,52,49,49,53,51,46,42,49,44,42,52,55,47,58,67,66,58,77,68,82,72,93,68,89,80,71,80,75,59,24,75,52,75,56,97,86,19,32,36,40,33,39,64,29,60,54,78,59,90,87,55,83,82,76,83,73,79,89,75,80,87,80,84,80,81,81,90,79,85,84,84,90,72,90,84,84,81,90,86,85,87,88,84,90,84,89,81,91,76,93,78,81,90,75,94,63,89,73,77,70,75,77,76,80,71,79,43,34,35,42,34,40,27,22,51,71,86,60,53,69,68,57,55,47,65,59,44,52,60,50,39,63,66,45,16,64,49,47,36,61,50,40,56,56,56,54,60,64,66,71,66,73,72,82,78,128

Radius of gyration: 20.18 Å; Cα contacts (8 Å, |Δi|>4): 212; chains: 1; bounding box: 41×53×65 Å

pLDDT: mean 77.29, std 18.75, range [33.38, 97.44]

Sequence (203 aa):
MLVPASLKSTISQVVDAADIRACILLTSTSRLIAYASAPPNAEDLVKVLLGLSAEAWREVQSEFSTADDNGDEHGRATCHGRVGRVMVLPIHPPTESSPSLSSSFSNMDVSTPKARVPSGPLVIPLFVQRENDLERDEEGSNVPTDKPPKPATTFLLALNAPEEIPWGFMRAKGRPLVSFLSPSLAEIGQRLEFSSSASPGGR